Protein AF-A0A7S3X9Z4-F1 (afdb_monomer)

InterPro domains:
  IPR001722 Glycoside hydrolase, family 7 [PF00840] (2-187)
  IPR001722 Glycoside hydrolase, family 7 [PR00734] (16-33)
  IPR001722 Glycoside hydrolase, family 7 [PR00734] (49-68)
  IPR001722 Glycoside hydrolase, family 7 [PR00734] (108-128)
  IPR001722 Glycoside hydrolase, family 7 [PR00734] (128-146)
  IPR001722 Glycoside hydrolase, family 7 [PR00734] (151-167)
  IPR001722 Glycoside hydrolase, family 7 [PTHR33753] (2-191)
  IPR013320 Concanavalin A-like lectin/glucanase domain superfamily [SSF49899] (2-188)
  IPR037019 Glycoside hydrolase family 7, catalytic domain superfamily [G3DSA:2.70.100.10] (1-193)

Nearest PDB structures (foldseek):
  4zzq-assembly1_A  TM=9.108E-01  e=1.787E-16  Dictyostelium discoideum
  5mcc-assembly1_A  TM=9.582E-01  e=1.746E-15  Daphnia pulex
  4zzp-assembly2_B  TM=9.073E-01  e=8.702E-16  Dictyostelium purpureum
  5w0a-assembly2_B  TM=8.310E-01  e=3.266E-12  Trichoderma harzianum
  1eg1-assembly1_A  TM=8.534E-01  e=1.021E-11  Trichoderma reesei

Foldseek 3Di:
DFAWAWDWDADPVPGTDIATKGKAWAQLLFFKAFPVRHGQDDLLDGDCVQPVDFQSNLVRIDTDDDDPCCCCQQFVWADDVNHTDGDQAHPNGDGHTDMFMANDLQFGDDDPPVVHDDDDDDDCVVPDPPDDDDDDDDDFDGRQLPDCGLHPCTVNNNHRDDDPVRAQLDQDHNSTGQNACQDSVVSGGPDDD

Secondary structure (DSSP, 8-state):
-PPB--EEEEETTTEEEEE--EEEE-GGGS-EE-TTS-BSEETTEE-TTT-SSHHHHHHH-EEPP--HHIIIIIT-EEEETTEEEE-SS-TTS-----EEEEEETTEE-----TT---------TT--TT-----------TTTT--SSS--S-GGGT-----TT--S--SEETTEE--TT-BTTTTB-----

Sequence (193 aa):
VPPPMPIAQCSKASGCTMEKGEVTLDSQWRWAHDGNSANCFTDGVWSASLCSDPVTCAQQCQLEGLDADDYSKIYGVNAVPGGLKLVFAPPGGSVGSRLYLMSDDSNFKMFKLKNKEFTFDVDVSSLPCGLNGAVYFVEMDPKGDWNGASNAAGAMYGTGYCDAQCPQDLKFIGGEANVLHWNTTSAHGGYGA

Organism: NCBI:txid141414

Solvent-accessible surface area (backbone atoms only — not comparable to full-atom values): 11239 Å² total; per-residue (Å²): 75,66,50,60,37,51,47,71,54,69,44,96,88,74,46,68,45,82,39,83,26,28,36,27,56,32,42,81,78,41,57,34,19,31,97,81,72,49,63,36,52,55,97,63,41,71,26,68,88,55,42,78,44,32,60,55,19,30,73,49,37,46,73,58,84,56,45,61,61,45,36,37,46,31,40,13,47,36,72,45,97,78,32,74,46,78,37,55,68,24,90,57,68,35,72,47,82,57,73,45,55,27,65,49,81,58,28,40,56,82,80,82,55,82,98,59,86,87,87,83,88,84,88,60,90,87,60,58,91,95,64,85,91,85,85,85,87,63,93,49,52,49,35,13,56,47,69,77,63,58,19,69,64,15,24,55,44,25,36,37,82,62,58,97,79,66,73,43,58,54,55,57,32,87,31,19,24,27,55,47,74,53,36,63,87,79,46,28,28,64,70,37,113

Radius of gyration: 17.63 Å; Cα contacts (8 Å, |Δi|>4): 373; chains: 1; bounding box: 43×30×54 Å

pLDDT: mean 95.12, std 6.39, range [44.44, 98.75]

Structure (mmCIF, N/CA/C/O backbone):
data_AF-A0A7S3X9Z4-F1
#
_entry.id   AF-A0A7S3X9Z4-F1
#
loop_
_atom_site.group_PDB
_atom_site.id
_atom_site.type_symbol
_atom_site.label_atom_id
_atom_site.label_alt_id
_atom_site.label_comp_id
_atom_site.label_asym_id
_atom_site.label_entity_id
_atom_site.label_seq_id
_atom_site.pdbx_PDB_ins_code
_atom_site.Cartn_x
_atom_site.Cartn_y
_atom_site.Cartn_z
_atom_site.occupancy
_atom_site.B_iso_or_equiv
_atom_site.auth_seq_id
_atom_site.auth_comp_id
_atom_site.auth_asym_id
_atom_site.auth_atom_id
_atom_site.pdbx_PDB_model_num
ATOM 1 N N . VAL A 1 1 ? -3.113 12.697 0.139 1.00 83.88 1 VAL A N 1
ATOM 2 C CA . VAL A 1 1 ? -3.636 12.716 1.525 1.00 83.88 1 VAL A CA 1
ATOM 3 C C . VAL A 1 1 ? -4.176 11.331 1.832 1.00 83.88 1 VAL A C 1
ATOM 5 O O . VAL A 1 1 ? -5.117 10.926 1.157 1.00 83.88 1 VAL A O 1
ATOM 8 N N . PRO A 1 2 ? -3.558 10.592 2.763 1.00 90.88 2 PRO A N 1
ATOM 9 C CA . PRO A 1 2 ? -4.029 9.275 3.189 1.00 90.88 2 PRO A CA 1
ATOM 10 C C . PRO A 1 2 ? -5.499 9.294 3.663 1.00 90.88 2 PRO A C 1
ATOM 12 O O . PRO A 1 2 ? -5.901 10.234 4.356 1.00 90.88 2 PRO A O 1
ATOM 15 N N . PRO A 1 3 ? -6.331 8.296 3.307 1.00 95.94 3 PRO A N 1
ATOM 16 C CA . PRO A 1 3 ? -7.681 8.175 3.843 1.00 95.94 3 PRO A CA 1
ATOM 17 C C . PRO A 1 3 ? -7.664 7.924 5.360 1.00 95.94 3 PRO A C 1
ATOM 19 O O . PRO A 1 3 ? -6.896 7.078 5.829 1.00 95.94 3 PRO A O 1
ATOM 22 N N . PRO A 1 4 ? -8.524 8.600 6.144 1.00 95.31 4 PRO A N 1
ATOM 23 C CA . PRO A 1 4 ? -8.608 8.366 7.578 1.00 95.31 4 PRO A CA 1
ATOM 24 C C . PRO A 1 4 ? -9.198 6.982 7.872 1.00 95.31 4 PRO A C 1
ATOM 26 O O . PRO A 1 4 ? -10.189 6.571 7.271 1.00 95.31 4 PRO A O 1
ATOM 29 N N . MET A 1 5 ? -8.619 6.299 8.852 1.00 95.81 5 MET A N 1
ATOM 30 C CA . MET A 1 5 ? -9.052 5.003 9.368 1.00 95.81 5 MET A CA 1
ATOM 31 C C . MET A 1 5 ? -8.872 4.993 10.894 1.00 95.81 5 MET A C 1
ATOM 33 O O . MET A 1 5 ? -7.889 4.454 11.406 1.00 95.81 5 MET A O 1
ATOM 37 N N . PRO A 1 6 ? -9.766 5.660 11.647 1.00 94.50 6 PRO A N 1
ATOM 38 C CA . PRO A 1 6 ? -9.674 5.676 13.099 1.00 94.50 6 PRO A CA 1
ATOM 39 C C . PRO A 1 6 ? -9.917 4.272 13.660 1.00 94.50 6 PRO A C 1
ATOM 41 O O . PRO A 1 6 ? -10.809 3.559 13.205 1.00 94.50 6 PRO A O 1
ATOM 44 N N . ILE A 1 7 ? -9.160 3.900 14.687 1.00 95.56 7 ILE A N 1
ATOM 45 C CA . ILE A 1 7 ? -9.338 2.636 15.412 1.00 95.56 7 ILE A CA 1
ATOM 46 C C . ILE A 1 7 ? -9.626 2.917 16.885 1.00 95.56 7 ILE A C 1
ATOM 48 O O . ILE A 1 7 ? -9.460 4.038 17.362 1.00 95.56 7 ILE A O 1
ATOM 52 N N . ALA A 1 8 ? -10.048 1.902 17.629 1.00 96.00 8 ALA A N 1
ATOM 53 C CA . ALA A 1 8 ? -10.213 1.999 19.071 1.00 96.0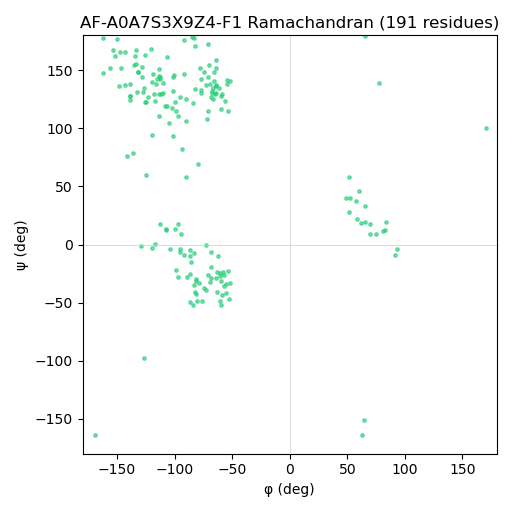0 8 ALA A CA 1
ATOM 54 C C . ALA A 1 8 ? -9.204 1.095 19.780 1.00 96.00 8 ALA A C 1
ATOM 56 O O . ALA A 1 8 ? -9.103 -0.095 19.484 1.00 96.00 8 ALA A O 1
ATOM 57 N N . GLN A 1 9 ? -8.483 1.646 20.756 1.00 96.06 9 GLN A N 1
ATOM 58 C CA . GLN A 1 9 ? -7.681 0.857 21.682 1.00 96.06 9 GLN A CA 1
ATOM 59 C C . GLN A 1 9 ? -8.449 0.685 22.990 1.00 96.06 9 GLN A C 1
ATOM 61 O O . GLN A 1 9 ? -8.810 1.664 23.640 1.00 96.06 9 GLN A O 1
ATOM 66 N N . CYS A 1 10 ? -8.688 -0.564 23.385 1.00 97.25 10 CYS A N 1
ATOM 67 C CA . CYS A 1 10 ? -9.506 -0.881 24.549 1.00 97.25 10 CYS A CA 1
ATOM 68 C C . CYS A 1 10 ? -8.693 -1.523 25.674 1.00 97.25 10 CYS A C 1
ATOM 70 O O . CYS A 1 10 ? -7.775 -2.315 25.444 1.00 97.25 10 CYS A O 1
ATOM 72 N N . SER A 1 11 ? -9.062 -1.212 26.916 1.00 96.62 11 SER A N 1
ATOM 73 C CA . SER A 1 11 ? -8.597 -1.919 28.106 1.00 96.62 11 SER A CA 1
ATOM 74 C C . SER A 1 11 ? -9.761 -2.186 29.058 1.00 96.62 11 SER A C 1
ATOM 76 O O . SER A 1 11 ? -10.736 -1.436 29.098 1.00 96.62 11 SER A O 1
ATOM 78 N N . LYS A 1 12 ? -9.642 -3.230 29.888 1.00 95.00 12 LYS A N 1
ATOM 79 C CA . LYS A 1 12 ? -10.656 -3.536 30.910 1.00 95.00 12 LYS A CA 1
ATOM 80 C C . LYS A 1 12 ? -10.851 -2.386 31.908 1.00 95.00 12 LYS A C 1
ATOM 82 O O . LYS A 1 12 ? -11.944 -2.223 32.432 1.00 95.00 12 LYS A O 1
ATOM 87 N N . ALA A 1 13 ? -9.797 -1.617 32.190 1.00 96.12 13 ALA A N 1
ATOM 88 C CA . ALA A 1 13 ? -9.820 -0.565 33.203 1.00 96.12 13 ALA A CA 1
ATOM 89 C C . ALA A 1 13 ? -10.402 0.761 32.688 1.00 96.12 13 ALA A C 1
ATOM 91 O O . ALA A 1 13 ? -11.040 1.477 33.451 1.00 96.12 13 ALA A O 1
ATOM 92 N N . SER A 1 14 ? -10.170 1.092 31.415 1.00 94.50 14 SER A N 1
ATOM 93 C CA . SER A 1 14 ? -10.470 2.415 30.846 1.00 94.50 14 SER A CA 1
ATOM 94 C C . SER A 1 14 ? -11.517 2.400 29.732 1.00 94.50 14 SER A C 1
ATOM 96 O O . SER A 1 14 ? -11.797 3.448 29.158 1.00 94.50 14 SER A O 1
ATOM 98 N N . GLY A 1 15 ? -12.067 1.234 29.382 1.00 96.75 15 GLY A N 1
ATOM 99 C CA . GLY A 1 15 ? -12.885 1.095 28.179 1.00 96.75 15 GLY A CA 1
ATOM 100 C C . GLY A 1 15 ? -12.061 1.354 26.915 1.00 96.75 15 GLY A C 1
ATOM 101 O O . GLY A 1 15 ? -10.855 1.092 26.892 1.00 96.75 15 GLY A O 1
ATOM 102 N N . CYS A 1 16 ? -12.715 1.849 25.866 1.00 97.25 16 CYS A N 1
ATOM 103 C CA . CYS A 1 16 ? -12.100 2.108 24.568 1.00 97.25 16 CYS A CA 1
ATOM 104 C C . CYS A 1 16 ? -11.794 3.593 24.366 1.00 97.25 16 CYS A C 1
ATOM 106 O O . CYS A 1 16 ? -12.655 4.448 24.563 1.00 97.25 16 CYS A O 1
ATOM 108 N N . THR A 1 17 ? -10.579 3.885 23.916 1.00 96.38 17 THR A N 1
ATOM 109 C CA . THR A 1 17 ? -10.147 5.217 23.493 1.00 96.38 17 THR A CA 1
ATOM 110 C C . THR A 1 17 ? -9.909 5.222 21.994 1.00 96.38 17 THR A C 1
ATOM 112 O O . THR A 1 17 ? -9.197 4.357 21.480 1.00 96.38 17 THR A O 1
ATOM 115 N N . MET A 1 18 ? -10.492 6.202 21.303 1.00 94.81 18 MET A N 1
ATOM 116 C CA . MET A 1 18 ? -10.265 6.382 19.874 1.00 94.81 18 MET A CA 1
ATOM 117 C C . MET A 1 18 ? -8.822 6.808 19.616 1.00 94.81 18 MET A C 1
ATOM 119 O O . MET A 1 18 ? -8.312 7.742 20.235 1.00 94.81 18 MET A O 1
ATOM 123 N N . GLU A 1 19 ? -8.200 6.140 18.663 1.00 93.12 19 GLU A N 1
ATOM 124 C CA . GLU A 1 19 ? -6.905 6.463 18.099 1.00 93.12 19 GLU A CA 1
ATOM 125 C C . GLU A 1 19 ? -7.129 6.961 16.669 1.00 93.12 19 GLU A C 1
ATOM 127 O O . GLU A 1 19 ? -7.850 6.344 15.878 1.00 93.12 19 GLU A O 1
ATOM 132 N N . LYS A 1 20 ? -6.531 8.107 16.336 1.00 89.38 20 LYS A N 1
ATOM 133 C CA . LYS A 1 20 ? -6.498 8.564 14.948 1.00 89.38 20 LYS A CA 1
ATOM 134 C C . LYS A 1 20 ? -5.589 7.617 14.174 1.00 89.38 20 LYS A C 1
ATOM 136 O O . LYS A 1 20 ? -4.454 7.412 14.580 1.00 89.38 20 LYS A O 1
ATOM 141 N N . GLY A 1 21 ? -6.097 7.078 13.080 1.00 89.06 21 GLY A N 1
ATOM 142 C CA . GLY A 1 21 ? -5.324 6.282 12.143 1.00 89.06 21 GLY A CA 1
ATOM 143 C C . GLY A 1 21 ? -5.631 6.730 10.727 1.00 89.06 21 GLY A C 1
ATOM 144 O O . GLY A 1 21 ? -6.639 7.398 10.471 1.00 89.06 21 GLY A O 1
ATOM 145 N N . GLU A 1 22 ? -4.755 6.353 9.817 1.00 95.94 22 GLU A N 1
ATOM 146 C CA . GLU A 1 22 ? -4.899 6.545 8.381 1.00 95.94 22 GLU A CA 1
ATOM 147 C C . GLU A 1 22 ? -4.334 5.329 7.655 1.00 95.94 22 GLU A C 1
ATOM 149 O O . GLU A 1 22 ? -3.654 4.498 8.263 1.00 95.94 22 GLU A O 1
ATOM 154 N N . VAL A 1 23 ? -4.644 5.198 6.368 1.00 97.94 23 VAL A N 1
ATOM 155 C CA . VAL A 1 23 ? -4.132 4.100 5.547 1.00 97.94 23 VAL A CA 1
ATOM 156 C C . VAL A 1 23 ? -3.298 4.587 4.380 1.00 97.94 23 VAL A C 1
ATOM 158 O O . VAL A 1 23 ? -3.601 5.603 3.760 1.00 97.94 23 VAL A O 1
ATOM 161 N N . THR A 1 24 ? -2.287 3.805 4.026 1.00 98.31 24 THR A N 1
ATOM 162 C CA . THR A 1 24 ? -1.494 4.007 2.812 1.00 98.31 24 THR A CA 1
ATOM 163 C C . THR A 1 24 ? -1.727 2.876 1.818 1.00 98.31 24 THR A C 1
ATOM 165 O O . THR A 1 24 ? -1.890 1.720 2.216 1.00 98.31 24 THR A O 1
ATOM 168 N N . LEU A 1 25 ? -1.757 3.208 0.524 1.00 98.56 25 LEU A N 1
ATOM 169 C CA . LEU A 1 25 ? -1.794 2.220 -0.553 1.00 98.56 25 LEU A CA 1
ATOM 170 C C . LEU A 1 25 ? -0.440 1.529 -0.695 1.00 98.56 25 LEU A C 1
ATOM 172 O O . LEU A 1 25 ? 0.601 2.193 -0.687 1.00 98.56 25 LEU A O 1
ATOM 176 N N . ASP A 1 26 ? -0.489 0.213 -0.874 1.00 98.75 26 ASP A N 1
ATOM 177 C CA . ASP A 1 26 ? 0.654 -0.619 -1.225 1.00 98.75 26 ASP A CA 1
ATOM 178 C C . ASP A 1 26 ? 1.371 -0.124 -2.493 1.00 98.75 26 ASP A C 1
ATOM 180 O O . ASP A 1 26 ? 0.740 0.318 -3.461 1.00 98.75 26 ASP A O 1
ATOM 184 N N . SER A 1 27 ? 2.702 -0.215 -2.493 1.00 98.31 27 SER A N 1
ATOM 185 C CA . SER A 1 27 ? 3.551 0.272 -3.581 1.00 98.31 27 SER A CA 1
ATOM 186 C C . SER A 1 27 ? 3.285 -0.393 -4.937 1.00 98.31 27 SER A C 1
ATOM 188 O O . SER A 1 27 ? 3.517 0.237 -5.968 1.00 98.31 27 SER A O 1
ATOM 190 N N . GLN A 1 28 ? 2.737 -1.612 -4.973 1.00 97.19 28 GLN A N 1
ATOM 191 C CA . GLN A 1 28 ? 2.365 -2.328 -6.196 1.00 97.19 28 GLN A CA 1
ATOM 192 C C . GLN A 1 28 ? 1.380 -1.549 -7.060 1.00 97.19 28 GLN A C 1
ATOM 194 O O . GLN A 1 28 ? 1.465 -1.616 -8.289 1.00 97.19 28 GLN A O 1
ATOM 199 N N . TRP A 1 29 ? 0.460 -0.809 -6.440 1.00 97.38 29 TRP A N 1
ATOM 200 C CA . TRP A 1 29 ? -0.557 -0.041 -7.158 1.00 97.38 29 TRP A CA 1
ATOM 201 C C . TRP A 1 29 ? -0.081 1.346 -7.574 1.00 97.38 29 TRP A C 1
ATOM 203 O O . TRP A 1 29 ? -0.720 1.976 -8.412 1.00 97.38 29 TRP A O 1
ATOM 213 N N . ARG A 1 30 ? 1.028 1.831 -7.015 1.00 97.75 30 ARG A N 1
ATOM 214 C CA . ARG A 1 30 ? 1.515 3.176 -7.305 1.00 97.75 30 ARG A CA 1
ATOM 215 C C . ARG A 1 30 ? 2.138 3.241 -8.689 1.00 97.75 30 ARG A C 1
ATOM 217 O O . ARG A 1 30 ? 2.744 2.283 -9.184 1.00 97.75 30 ARG A O 1
ATOM 224 N N . TRP A 1 31 ? 2.005 4.409 -9.301 1.00 97.75 31 TRP A N 1
ATOM 225 C CA . TRP A 1 31 ? 2.719 4.724 -10.523 1.00 97.75 31 TRP A CA 1
ATOM 226 C C . TRP A 1 31 ? 4.220 4.805 -10.227 1.00 97.75 31 TRP A C 1
ATOM 228 O O . TRP A 1 31 ? 4.639 5.526 -9.323 1.00 97.75 31 TRP A O 1
ATOM 238 N N . ALA A 1 32 ? 5.006 4.028 -10.974 1.00 97.94 32 ALA A N 1
ATOM 239 C CA . ALA A 1 32 ? 6.460 4.036 -10.917 1.00 97.94 32 ALA A CA 1
ATOM 240 C C . ALA A 1 32 ? 7.011 4.725 -12.169 1.00 97.94 32 ALA A C 1
ATOM 242 O O . ALA A 1 32 ? 6.784 4.249 -13.289 1.00 97.94 32 ALA A O 1
ATOM 243 N N . HIS A 1 33 ? 7.738 5.821 -11.986 1.00 98.25 33 HIS A N 1
ATOM 244 C CA . HIS A 1 33 ? 8.244 6.656 -13.076 1.00 98.25 33 HIS A CA 1
ATOM 245 C C . HIS A 1 33 ? 9.590 7.290 -12.732 1.00 98.25 33 HIS A C 1
ATOM 247 O O . HIS A 1 33 ? 9.992 7.280 -11.575 1.00 98.25 33 HIS A O 1
ATOM 253 N N . ASP A 1 34 ? 10.289 7.830 -13.727 1.00 97.50 34 ASP A N 1
ATOM 254 C CA . ASP A 1 34 ? 11.488 8.641 -13.514 1.00 97.50 34 ASP A CA 1
ATOM 255 C C . ASP A 1 34 ? 11.139 10.108 -13.186 1.00 97.50 34 ASP A C 1
ATOM 257 O O . ASP A 1 34 ? 9.979 10.533 -13.221 1.00 97.50 34 ASP A O 1
ATOM 261 N N . GLY A 1 35 ? 12.156 10.935 -12.933 1.00 95.62 35 GLY A N 1
ATOM 262 C CA . GLY A 1 35 ? 11.972 12.370 -12.677 1.00 95.62 35 GLY A CA 1
ATOM 263 C C . GLY A 1 35 ? 11.364 13.178 -13.839 1.00 95.62 35 GLY A C 1
ATOM 264 O O . GLY A 1 35 ? 10.992 14.332 -13.638 1.00 95.62 35 GLY A O 1
ATOM 265 N N . ASN A 1 36 ? 11.237 12.597 -15.037 1.00 96.44 36 ASN A N 1
ATOM 266 C CA . ASN A 1 36 ? 10.640 13.216 -16.224 1.00 96.44 36 ASN A CA 1
ATOM 267 C C . ASN A 1 36 ? 9.258 12.634 -16.563 1.00 96.44 36 ASN A C 1
ATOM 269 O O . ASN A 1 36 ? 8.746 12.895 -17.652 1.00 96.44 36 ASN A O 1
ATOM 273 N N . SER A 1 37 ? 8.650 11.864 -15.650 1.00 96.19 37 SER A N 1
ATOM 274 C CA . SER A 1 37 ? 7.364 11.179 -15.863 1.00 96.19 37 SER A CA 1
ATOM 275 C C . SER A 1 37 ? 7.393 10.087 -16.942 1.00 96.19 37 SER A C 1
ATOM 277 O O . SER A 1 37 ? 6.345 9.688 -17.450 1.00 96.19 37 SER A O 1
ATOM 279 N N . ALA A 1 38 ? 8.572 9.575 -17.306 1.00 98.06 38 ALA A N 1
ATOM 280 C CA . ALA A 1 38 ? 8.687 8.374 -18.118 1.00 98.06 38 ALA A CA 1
ATOM 281 C C . ALA A 1 38 ? 8.433 7.141 -17.243 1.00 98.06 38 ALA A C 1
ATOM 283 O O . ALA A 1 38 ? 9.017 6.987 -16.171 1.00 98.06 38 ALA A O 1
ATOM 284 N N . ASN A 1 39 ? 7.561 6.244 -17.699 1.00 98.25 39 ASN A N 1
ATOM 285 C CA . ASN A 1 39 ? 7.171 5.089 -16.901 1.00 98.25 39 ASN A CA 1
ATOM 286 C C . ASN A 1 39 ? 8.333 4.107 -16.721 1.00 98.25 39 ASN A C 1
ATOM 288 O O . ASN A 1 39 ? 8.935 3.645 -17.693 1.00 98.25 39 ASN A O 1
ATOM 292 N N . CYS A 1 40 ? 8.571 3.707 -15.476 1.00 98.25 40 CYS A N 1
ATOM 293 C CA . CYS A 1 40 ? 9.459 2.598 -15.156 1.00 98.25 40 CYS A CA 1
ATOM 294 C C . CYS A 1 40 ? 8.772 1.245 -15.320 1.00 98.25 40 CYS A C 1
ATOM 296 O O . CYS A 1 40 ? 9.422 0.267 -15.678 1.00 98.25 40 CYS A O 1
ATOM 298 N N . PHE A 1 41 ? 7.461 1.195 -15.077 1.00 97.31 41 PHE A N 1
ATOM 299 C CA . PH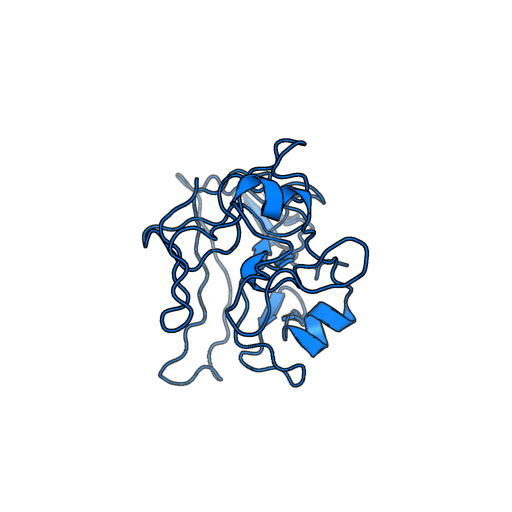E A 1 41 ? 6.648 -0.005 -15.217 1.00 97.31 41 PHE A CA 1
ATOM 300 C C . PHE A 1 41 ? 5.303 0.337 -15.858 1.00 97.31 41 PHE A C 1
ATOM 302 O O . PHE A 1 41 ? 4.599 1.237 -15.399 1.00 97.31 41 PHE A O 1
ATOM 309 N N . THR A 1 42 ? 4.920 -0.363 -16.922 1.00 95.50 42 THR A N 1
ATOM 310 C CA . THR A 1 42 ? 3.625 -0.179 -17.603 1.00 95.50 42 THR A CA 1
ATOM 311 C C . THR A 1 42 ? 3.159 -1.498 -18.182 1.00 95.50 42 THR A C 1
ATOM 313 O O . THR A 1 42 ? 3.965 -2.233 -18.742 1.00 95.50 42 THR A O 1
ATOM 316 N N . ASP A 1 43 ? 1.872 -1.807 -18.015 1.00 91.25 43 ASP A N 1
ATOM 317 C CA . ASP A 1 43 ? 1.225 -3.002 -18.572 1.00 91.25 43 ASP A CA 1
ATOM 318 C C . ASP A 1 43 ? 1.990 -4.310 -18.309 1.00 91.25 43 ASP A C 1
ATOM 320 O O . ASP A 1 43 ? 2.108 -5.178 -19.171 1.00 91.25 43 ASP A O 1
ATOM 324 N N . GLY A 1 44 ? 2.539 -4.453 -17.098 1.00 92.62 44 GLY A N 1
ATOM 325 C CA . GLY A 1 44 ? 3.276 -5.655 -16.709 1.00 92.62 44 GLY A CA 1
ATOM 326 C C . GLY A 1 44 ? 4.723 -5.703 -17.205 1.00 92.62 44 GLY A C 1
ATOM 327 O O . GLY A 1 44 ? 5.334 -6.767 -17.141 1.00 92.62 44 GLY A O 1
ATOM 328 N N . VAL A 1 45 ? 5.279 -4.601 -17.719 1.00 95.12 45 VAL A N 1
ATOM 329 C CA . VAL A 1 45 ? 6.615 -4.556 -18.329 1.00 95.12 45 VAL A CA 1
ATOM 330 C C . VAL A 1 45 ? 7.468 -3.453 -17.706 1.00 95.12 45 VAL A C 1
ATOM 332 O O . VAL A 1 45 ? 7.038 -2.304 -17.605 1.00 95.12 45 VAL A O 1
ATOM 335 N N . TRP A 1 46 ? 8.701 -3.799 -17.327 1.00 97.44 46 TRP A N 1
ATOM 336 C CA . TRP A 1 46 ? 9.728 -2.843 -16.911 1.00 97.44 46 TRP A CA 1
ATOM 337 C C . TRP A 1 46 ? 10.362 -2.134 -18.113 1.00 97.44 46 TRP A C 1
ATOM 339 O O . TRP A 1 46 ? 10.616 -2.742 -19.154 1.00 97.44 46 TRP A O 1
ATOM 349 N N . SER A 1 47 ? 10.673 -0.850 -17.962 1.00 97.56 47 SER A N 1
ATOM 350 C CA . SER A 1 47 ? 11.380 -0.069 -18.977 1.00 97.56 47 SER A CA 1
ATOM 351 C C . SER A 1 47 ? 12.841 -0.504 -19.086 1.00 97.56 47 SER A C 1
ATOM 353 O O . SER A 1 47 ? 13.627 -0.282 -18.172 1.00 97.56 47 SER A O 1
ATOM 355 N N . ALA A 1 48 ? 13.243 -1.066 -20.227 1.00 95.00 48 ALA A N 1
ATOM 356 C CA . ALA A 1 48 ? 14.615 -1.544 -20.425 1.00 95.00 48 ALA A CA 1
ATOM 357 C C . ALA A 1 48 ? 15.679 -0.430 -20.369 1.00 95.00 48 ALA A C 1
ATOM 359 O O . ALA A 1 48 ? 16.842 -0.713 -20.092 1.00 95.00 48 ALA A O 1
ATOM 360 N N . SER A 1 49 ? 15.306 0.828 -20.640 1.00 95.69 49 SER A N 1
ATOM 361 C CA . SER A 1 49 ? 16.236 1.964 -20.573 1.00 95.69 49 SER A CA 1
ATOM 362 C C . SER A 1 49 ? 16.435 2.497 -19.157 1.00 95.69 49 SER A C 1
ATOM 364 O O . SER A 1 49 ? 17.500 3.035 -18.876 1.00 95.69 49 SER A O 1
ATOM 366 N N . LEU A 1 50 ? 15.418 2.375 -18.297 1.00 97.19 50 LEU A N 1
ATOM 367 C CA . LEU A 1 50 ? 15.460 2.861 -16.912 1.00 97.19 50 LEU A CA 1
ATOM 368 C C . LEU A 1 50 ? 15.827 1.751 -15.914 1.00 97.19 50 LEU A C 1
ATOM 370 O O . LEU A 1 50 ? 16.396 1.998 -14.856 1.00 97.19 50 LEU A O 1
ATOM 374 N N . CYS A 1 51 ? 15.508 0.506 -16.261 1.00 96.62 51 CYS A N 1
ATOM 375 C CA . CYS A 1 51 ? 15.571 -0.646 -15.375 1.00 96.62 51 CYS A CA 1
ATOM 376 C C . CYS A 1 51 ? 16.444 -1.758 -15.961 1.00 96.62 51 CYS A C 1
ATOM 378 O O . CYS A 1 51 ? 15.983 -2.871 -16.207 1.00 96.62 51 CYS A O 1
ATOM 380 N N . SER A 1 52 ? 17.721 -1.439 -16.195 1.00 94.38 52 SER A N 1
ATOM 381 C CA . SER A 1 52 ? 18.732 -2.391 -16.678 1.00 94.38 52 SER A CA 1
ATOM 382 C C . SER A 1 52 ? 19.105 -3.452 -15.643 1.00 94.38 52 SER A C 1
ATOM 384 O O . SER A 1 52 ? 19.435 -4.581 -16.000 1.00 94.38 52 SER A O 1
ATOM 386 N N . ASP A 1 53 ? 19.069 -3.076 -14.368 1.00 94.94 53 ASP A N 1
ATOM 387 C CA . ASP A 1 53 ? 19.381 -3.919 -13.222 1.00 94.94 53 ASP A CA 1
ATOM 388 C C . ASP A 1 53 ? 18.595 -3.438 -11.984 1.00 94.94 53 ASP A C 1
ATOM 390 O O . ASP A 1 53 ? 18.094 -2.305 -11.982 1.00 94.94 53 ASP A O 1
ATOM 394 N N . PRO A 1 54 ? 18.460 -4.284 -10.944 1.00 95.56 54 PRO A N 1
ATOM 395 C CA . PRO A 1 54 ? 17.619 -3.999 -9.781 1.00 95.56 54 PRO A CA 1
ATOM 396 C C . PRO A 1 54 ? 17.944 -2.687 -9.065 1.00 95.56 54 PRO A C 1
ATOM 398 O O . PRO A 1 54 ? 17.034 -1.937 -8.698 1.00 95.56 54 PRO A O 1
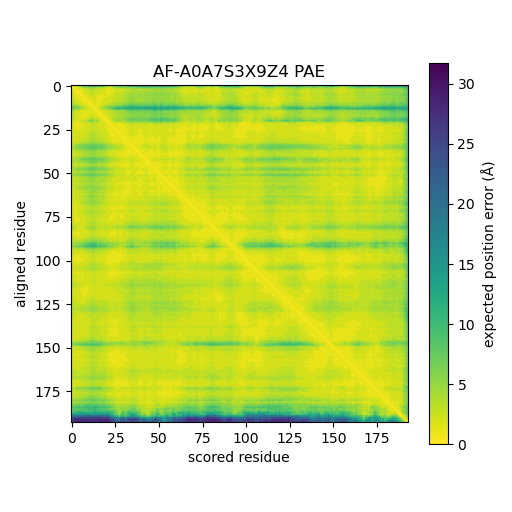ATOM 401 N N . VAL A 1 55 ? 19.236 -2.392 -8.896 1.00 94.88 55 VAL A N 1
ATOM 402 C CA . VAL A 1 55 ? 19.718 -1.230 -8.142 1.00 94.88 55 VAL A CA 1
ATOM 403 C C . VAL A 1 55 ? 19.541 0.044 -8.958 1.00 94.88 55 VAL A C 1
ATOM 405 O O . VAL A 1 55 ? 18.978 1.016 -8.455 1.00 94.88 55 VAL A O 1
ATOM 408 N N . THR A 1 56 ? 19.969 0.041 -10.224 1.00 95.44 56 THR A N 1
ATOM 409 C CA . THR A 1 56 ? 19.797 1.192 -11.121 1.00 95.44 56 THR A CA 1
ATOM 410 C C . THR A 1 56 ? 18.321 1.550 -11.275 1.00 95.44 56 THR A C 1
ATOM 412 O O . THR A 1 56 ? 17.970 2.723 -11.173 1.00 95.44 56 THR A O 1
ATOM 415 N N . CYS A 1 57 ? 17.444 0.554 -11.439 1.00 96.62 57 CYS A N 1
ATOM 416 C CA . CYS A 1 57 ? 16.006 0.785 -11.547 1.00 96.62 57 CYS A CA 1
ATOM 417 C C . CYS A 1 57 ? 15.449 1.467 -10.288 1.00 96.62 57 CYS A C 1
ATOM 419 O O . CYS A 1 57 ? 14.777 2.487 -10.389 1.00 96.62 57 CYS A O 1
ATOM 421 N N . ALA A 1 58 ? 15.778 0.968 -9.091 1.00 95.88 58 ALA A N 1
ATOM 422 C CA . ALA A 1 58 ? 15.312 1.574 -7.841 1.00 95.88 58 ALA A CA 1
ATOM 423 C C . ALA A 1 58 ? 15.846 3.003 -7.618 1.00 95.88 58 ALA A C 1
ATOM 425 O O . ALA A 1 58 ? 15.174 3.815 -6.993 1.00 95.88 58 ALA A O 1
ATOM 426 N N . GLN A 1 59 ? 17.030 3.330 -8.145 1.00 94.56 59 GLN A N 1
ATOM 427 C CA . GLN A 1 59 ? 17.598 4.680 -8.072 1.00 94.56 59 GLN A CA 1
ATOM 428 C C . GLN A 1 59 ? 16.993 5.656 -9.087 1.00 94.56 59 GLN A C 1
ATOM 430 O O . GLN A 1 59 ? 16.924 6.853 -8.817 1.00 94.56 59 GLN A O 1
ATOM 435 N N . GLN A 1 60 ? 16.609 5.171 -10.269 1.00 95.81 60 GLN A N 1
ATOM 436 C CA . GLN A 1 60 ? 16.046 6.008 -11.332 1.00 95.81 60 GLN A CA 1
ATOM 437 C C . GLN A 1 60 ? 14.535 6.199 -11.199 1.00 95.81 60 GLN A C 1
ATOM 439 O O . GLN A 1 60 ? 14.004 7.195 -11.691 1.00 95.81 60 GLN A O 1
ATOM 444 N N . CYS A 1 61 ? 13.856 5.257 -10.548 1.00 97.50 61 CYS A N 1
ATOM 445 C CA . CYS A 1 61 ? 12.411 5.235 -10.414 1.00 97.50 61 CYS A CA 1
ATOM 446 C C . CYS A 1 61 ? 11.951 5.745 -9.050 1.00 97.50 61 CYS A C 1
ATOM 448 O O . CYS A 1 61 ? 12.562 5.490 -8.017 1.00 97.50 61 CYS A O 1
ATOM 450 N N . GLN A 1 62 ? 10.804 6.407 -9.049 1.00 96.62 62 GLN A N 1
ATOM 451 C CA . GLN A 1 62 ? 10.111 6.902 -7.869 1.00 96.62 62 GLN A CA 1
ATOM 452 C C . GLN A 1 62 ? 8.654 6.439 -7.877 1.00 96.62 62 GLN A C 1
ATOM 454 O O . GLN A 1 62 ? 8.079 6.170 -8.933 1.00 96.62 62 GLN A O 1
ATOM 459 N N . LEU A 1 63 ? 8.076 6.322 -6.680 1.00 97.69 63 LEU A N 1
ATOM 460 C CA . LEU A 1 63 ? 6.666 6.000 -6.477 1.00 97.69 63 LEU A CA 1
ATOM 461 C C . LEU A 1 63 ? 5.876 7.294 -6.298 1.00 97.69 63 LEU A C 1
ATOM 463 O O . LEU A 1 63 ? 6.206 8.091 -5.422 1.00 97.69 63 LEU A O 1
ATOM 467 N N . GLU A 1 64 ? 4.823 7.475 -7.089 1.00 96.38 64 GLU A N 1
ATOM 468 C CA . GLU A 1 64 ? 4.027 8.700 -7.037 1.00 96.38 64 GLU A CA 1
ATOM 469 C C . GLU A 1 64 ? 3.190 8.797 -5.745 1.00 96.38 64 GLU A C 1
ATOM 471 O O . GLU A 1 64 ? 2.683 7.805 -5.187 1.00 96.38 64 GLU A O 1
ATOM 476 N N . GLY A 1 65 ? 3.063 10.031 -5.257 1.00 95.81 65 GLY A N 1
ATOM 477 C CA . GLY A 1 65 ? 2.166 10.380 -4.166 1.00 95.81 65 GLY A CA 1
ATOM 478 C C . GLY A 1 65 ? 0.706 10.302 -4.610 1.00 95.81 65 GLY A C 1
ATOM 479 O O . GLY A 1 65 ? 0.392 10.447 -5.780 1.00 95.81 65 GLY A O 1
ATOM 480 N N . LEU A 1 66 ? -0.206 10.074 -3.665 1.00 96.38 66 LEU A N 1
ATOM 481 C CA . LEU A 1 66 ? -1.637 9.999 -3.968 1.00 96.38 66 LEU A CA 1
ATOM 482 C C . LEU A 1 66 ? -2.383 11.103 -3.235 1.00 96.38 66 LEU A C 1
ATOM 484 O O . LEU A 1 66 ? -2.248 11.255 -2.009 1.00 96.38 66 LEU A O 1
ATOM 488 N N . ASP A 1 67 ? -3.199 11.853 -3.963 1.00 95.62 67 ASP A N 1
ATOM 489 C CA . ASP A 1 67 ? -4.187 12.738 -3.370 1.00 95.62 67 ASP A CA 1
ATOM 490 C C . ASP A 1 67 ? -5.498 11.990 -3.040 1.00 95.62 67 ASP A C 1
ATOM 492 O O . ASP A 1 67 ? -5.617 10.776 -3.213 1.00 95.62 67 ASP A O 1
ATOM 496 N N . ALA A 1 68 ? -6.472 12.692 -2.456 1.00 93.69 68 ALA A N 1
ATOM 497 C CA . ALA A 1 68 ? -7.741 12.074 -2.058 1.00 93.69 68 ALA A CA 1
ATOM 498 C C . ALA A 1 68 ? -8.608 11.644 -3.262 1.00 93.69 68 ALA A C 1
ATOM 500 O O . ALA A 1 68 ? -9.389 10.687 -3.167 1.00 93.69 68 ALA A O 1
ATOM 501 N N . ASP A 1 69 ? -8.475 12.341 -4.389 1.00 95.31 69 ASP A N 1
ATOM 502 C CA . ASP A 1 69 ? -9.168 12.009 -5.624 1.00 95.31 69 ASP A CA 1
ATOM 503 C C . ASP A 1 69 ? -8.559 10.754 -6.251 1.00 95.31 69 ASP A C 1
ATOM 505 O O . ASP A 1 69 ? -9.314 9.889 -6.689 1.00 95.31 69 ASP A O 1
ATOM 509 N N . ASP A 1 70 ? -7.237 10.587 -6.208 1.00 96.62 70 ASP A N 1
ATOM 510 C CA . ASP A 1 70 ? -6.569 9.371 -6.675 1.00 96.62 70 ASP A CA 1
ATOM 511 C C . ASP A 1 70 ? -7.060 8.141 -5.906 1.00 96.62 70 ASP A C 1
ATOM 513 O O . ASP A 1 70 ? -7.519 7.164 -6.508 1.00 96.62 70 ASP A O 1
ATOM 517 N N . TYR A 1 71 ? -7.037 8.197 -4.567 1.00 97.19 71 TYR A N 1
ATOM 518 C CA . TYR A 1 71 ? -7.517 7.101 -3.716 1.00 97.19 71 TYR A CA 1
ATOM 519 C C . TYR A 1 71 ? -8.939 6.669 -4.088 1.00 97.19 71 TYR A C 1
ATOM 521 O O . TYR A 1 71 ? -9.199 5.476 -4.245 1.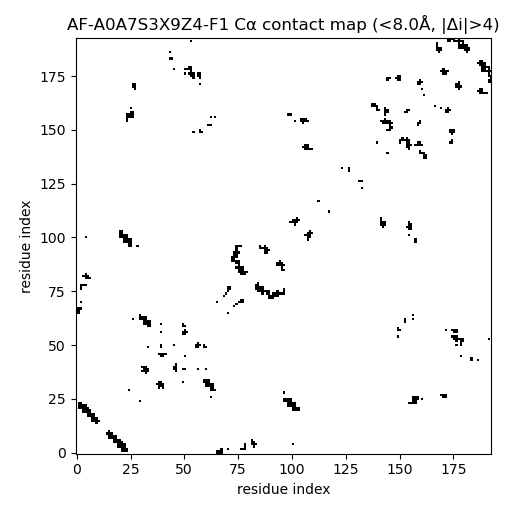00 97.19 71 TYR A O 1
ATOM 529 N N . SER A 1 72 ? -9.854 7.623 -4.264 1.00 95.75 72 SER A N 1
ATOM 530 C CA . SER A 1 72 ? -11.266 7.323 -4.515 1.00 95.75 72 SER A CA 1
ATOM 531 C C . SER A 1 72 ? -11.562 6.960 -5.974 1.00 95.75 72 SER A C 1
ATOM 533 O O . SER A 1 72 ? -12.213 5.944 -6.233 1.00 95.75 72 SER A O 1
ATOM 535 N N . LYS A 1 73 ? -11.089 7.757 -6.938 1.00 95.88 73 LYS A N 1
ATOM 536 C CA . LYS A 1 73 ? -11.434 7.639 -8.365 1.00 95.88 73 LYS A CA 1
ATOM 537 C C . LYS A 1 73 ? -10.609 6.574 -9.078 1.00 95.88 73 LYS A C 1
ATOM 539 O O . LYS A 1 73 ? -11.168 5.841 -9.896 1.00 95.88 73 LYS A O 1
ATOM 544 N N . ILE A 1 74 ? -9.312 6.489 -8.776 1.00 96.56 74 ILE A N 1
ATOM 545 C CA . ILE A 1 74 ? -8.393 5.546 -9.425 1.00 96.56 74 ILE A CA 1
ATOM 546 C C . ILE A 1 74 ? -8.413 4.206 -8.702 1.00 96.56 74 ILE A C 1
ATOM 548 O O . ILE A 1 74 ? -8.601 3.184 -9.354 1.00 96.56 74 ILE A O 1
ATOM 552 N N . TYR A 1 75 ? -8.282 4.206 -7.371 1.00 97.44 75 TYR A N 1
ATOM 553 C CA . TYR A 1 75 ? -8.086 2.978 -6.586 1.00 97.44 75 TYR A CA 1
ATOM 554 C C . TYR A 1 75 ? -9.325 2.493 -5.829 1.00 97.44 75 TYR A C 1
ATOM 556 O O . TYR A 1 75 ? -9.291 1.429 -5.216 1.00 97.44 75 TYR A O 1
ATOM 564 N N . GLY A 1 76 ? -10.439 3.230 -5.872 1.00 97.50 76 GLY A N 1
ATOM 565 C CA . GLY A 1 76 ? -11.697 2.774 -5.278 1.00 97.50 76 GLY A CA 1
ATOM 566 C C . GLY A 1 76 ? -11.692 2.727 -3.748 1.00 97.50 76 GLY A C 1
ATOM 567 O O . GLY A 1 76 ? -12.560 2.080 -3.159 1.00 97.50 76 GLY A O 1
ATOM 568 N N . VAL A 1 77 ? -10.748 3.408 -3.100 1.00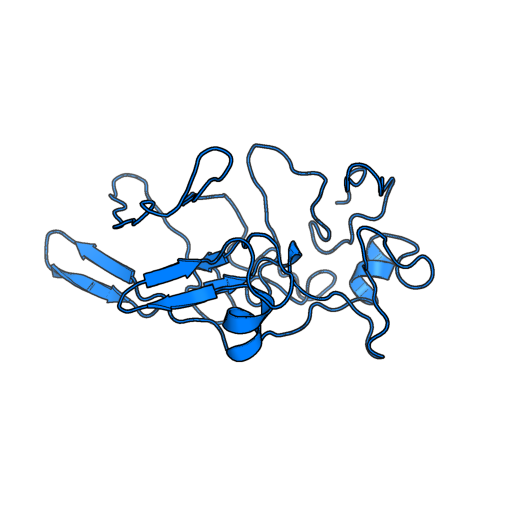 98.00 77 VAL A N 1
ATOM 569 C CA . VAL A 1 77 ? -10.604 3.487 -1.645 1.00 98.00 77 VAL A CA 1
ATOM 570 C C . VAL A 1 77 ? -11.404 4.679 -1.135 1.00 98.00 77 VAL A C 1
ATOM 572 O O . VAL A 1 77 ? -11.017 5.832 -1.310 1.00 98.00 77 VAL A O 1
ATOM 575 N N . ASN A 1 78 ? -12.542 4.403 -0.504 1.00 96.75 78 ASN A N 1
ATOM 576 C CA . ASN A 1 78 ? -13.470 5.431 -0.045 1.00 96.75 78 ASN A CA 1
ATOM 577 C C . ASN A 1 78 ? -13.587 5.400 1.478 1.00 96.75 78 ASN A C 1
ATOM 579 O O . ASN A 1 78 ? -13.960 4.376 2.051 1.00 96.75 78 ASN A O 1
ATOM 583 N N . ALA A 1 79 ? -13.320 6.528 2.136 1.00 95.81 79 ALA A N 1
ATOM 584 C CA . ALA A 1 79 ? -13.582 6.664 3.562 1.00 95.81 79 ALA A CA 1
ATOM 585 C C . ALA A 1 79 ? -15.091 6.623 3.840 1.00 95.81 79 ALA A C 1
ATOM 587 O O . ALA A 1 79 ? -15.884 7.283 3.166 1.00 95.81 79 ALA A O 1
ATOM 588 N N . VAL A 1 80 ? -15.482 5.855 4.853 1.00 95.50 80 VAL A N 1
ATOM 589 C CA . VAL A 1 80 ? -16.846 5.807 5.391 1.00 95.50 80 VAL A CA 1
ATOM 590 C C . VAL A 1 80 ? -16.791 6.074 6.899 1.00 95.50 80 VAL A C 1
ATOM 592 O O . VAL A 1 80 ? -15.713 5.996 7.492 1.00 95.50 80 VAL A O 1
ATOM 595 N N . PRO A 1 81 ? -17.909 6.417 7.564 1.00 93.62 81 PRO A N 1
ATOM 596 C CA . PRO A 1 81 ? -17.898 6.608 9.011 1.00 93.62 81 PRO A CA 1
ATOM 597 C C . PRO A 1 81 ? -17.318 5.384 9.738 1.00 93.62 81 PRO A C 1
ATOM 599 O O . PRO A 1 81 ? -17.891 4.302 9.685 1.00 93.62 81 PRO A O 1
ATOM 602 N N . GLY A 1 82 ? -16.169 5.562 10.398 1.00 89.69 82 GLY A N 1
ATOM 603 C CA . GLY A 1 82 ? -15.496 4.511 11.170 1.00 89.69 82 GLY A CA 1
ATOM 604 C C . GLY A 1 82 ? -14.767 3.435 10.355 1.00 89.69 82 GLY A C 1
ATOM 605 O O . GLY A 1 82 ? -14.332 2.455 10.950 1.00 89.69 82 GLY A O 1
ATOM 606 N N . GLY A 1 83 ? -14.621 3.582 9.033 1.00 94.94 83 GLY A N 1
ATOM 607 C CA . GLY A 1 83 ? -14.026 2.529 8.210 1.00 94.94 83 GLY A CA 1
ATOM 608 C C . GLY A 1 83 ? -13.689 2.933 6.776 1.00 94.94 83 GLY A C 1
ATOM 609 O O . GLY A 1 83 ? -13.671 4.110 6.413 1.00 94.94 83 GLY A O 1
ATOM 610 N N . LEU A 1 84 ? -13.473 1.922 5.935 1.00 97.50 84 LEU A N 1
ATOM 611 C CA . LEU A 1 84 ? -13.200 2.068 4.506 1.00 97.50 84 LEU A CA 1
ATOM 612 C C . LEU A 1 84 ? -14.136 1.177 3.687 1.00 97.50 84 LEU A C 1
ATOM 614 O O . LEU A 1 84 ? -14.428 0.046 4.068 1.00 97.50 84 LEU A O 1
ATOM 618 N N . LYS A 1 85 ? -14.552 1.672 2.521 1.00 97.88 85 LYS A N 1
ATOM 619 C CA . LYS A 1 85 ? -15.174 0.888 1.454 1.00 97.88 85 LYS A CA 1
ATOM 620 C C . LYS A 1 85 ? -14.185 0.758 0.302 1.00 97.88 85 LYS A C 1
ATOM 622 O O . LYS A 1 85 ? -13.803 1.766 -0.293 1.00 97.88 85 LYS A O 1
ATOM 627 N N . LEU A 1 86 ? -13.819 -0.479 -0.028 1.00 98.31 86 LEU A N 1
ATOM 628 C CA . LEU A 1 86 ? -12.909 -0.800 -1.128 1.00 98.31 86 LEU A CA 1
ATOM 629 C C . LEU A 1 86 ? -13.716 -1.299 -2.328 1.00 98.31 86 LEU A C 1
ATOM 631 O O . LEU A 1 86 ? -14.426 -2.300 -2.241 1.00 98.31 86 LEU A O 1
ATOM 635 N N . VAL A 1 87 ? -13.647 -0.573 -3.440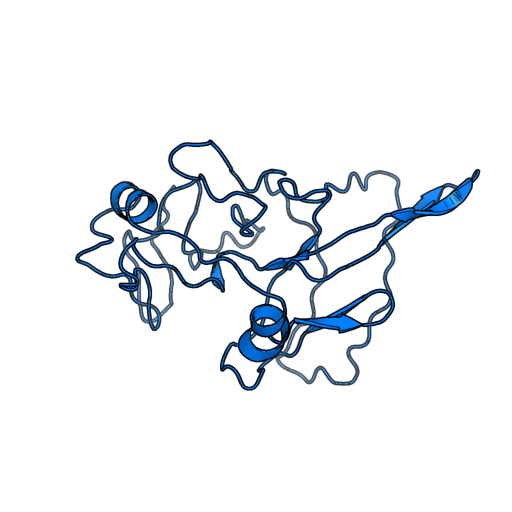 1.00 97.94 87 VAL A N 1
ATOM 636 C CA . VAL A 1 87 ? -14.310 -0.942 -4.694 1.00 97.94 87 VAL A CA 1
ATOM 637 C C . VAL A 1 87 ? -13.352 -1.793 -5.519 1.00 97.94 87 VAL A C 1
ATOM 639 O O . VAL A 1 87 ? -12.246 -1.359 -5.811 1.00 97.94 87 VAL A O 1
ATOM 642 N N . PHE A 1 88 ? -13.779 -2.993 -5.920 1.00 98.06 88 PHE A N 1
ATOM 643 C CA . PHE A 1 88 ? -12.914 -3.931 -6.645 1.00 98.06 88 PHE A CA 1
ATOM 644 C C . PHE A 1 88 ? -12.447 -3.410 -8.014 1.00 98.06 88 PHE A C 1
ATOM 646 O O . PHE A 1 88 ? -11.294 -3.609 -8.365 1.00 98.06 88 PHE A O 1
ATOM 653 N N . ALA A 1 89 ? -13.323 -2.757 -8.778 1.00 96.62 89 ALA A N 1
ATOM 654 C CA . ALA A 1 89 ? -13.010 -2.217 -10.103 1.00 96.62 89 ALA A CA 1
ATOM 655 C C . ALA A 1 89 ? -13.593 -0.796 -10.244 1.00 96.62 89 ALA A C 1
ATOM 657 O O . ALA A 1 89 ? -14.697 -0.632 -10.774 1.00 96.62 89 ALA A O 1
ATOM 658 N N . PRO A 1 90 ? -12.936 0.233 -9.679 1.00 95.75 90 PRO A N 1
ATOM 659 C CA . PRO A 1 90 ? -13.349 1.627 -9.828 1.00 95.75 90 PRO A CA 1
ATOM 660 C C . PRO A 1 90 ? -13.260 2.115 -11.289 1.00 95.75 90 PRO A C 1
ATOM 662 O O . PRO A 1 90 ? -12.494 1.568 -12.083 1.00 95.75 90 PRO A O 1
ATOM 665 N N . PRO A 1 91 ? -13.983 3.192 -11.657 1.00 89.56 91 PRO A N 1
ATOM 666 C CA . PRO A 1 91 ? -13.970 3.738 -13.019 1.00 89.56 91 PRO A CA 1
ATOM 667 C C . PRO A 1 91 ? -12.591 4.165 -13.539 1.00 89.56 91 PRO A C 1
ATOM 669 O O . PRO A 1 91 ? -12.397 4.203 -14.750 1.00 89.56 91 PRO A O 1
ATOM 672 N N . GLY A 1 92 ? -11.641 4.482 -12.653 1.00 89.00 92 GLY A N 1
ATOM 673 C CA . GLY A 1 92 ? -10.268 4.826 -13.028 1.00 89.00 92 GLY A CA 1
ATOM 674 C C . GLY A 1 92 ? -9.406 3.647 -13.494 1.00 89.00 92 GLY A C 1
ATOM 675 O O . GLY A 1 92 ? -8.258 3.862 -13.863 1.00 89.00 92 GLY A O 1
ATOM 676 N N . GLY A 1 93 ? -9.941 2.420 -13.512 1.00 88.62 93 GLY A N 1
ATOM 677 C CA . GLY A 1 93 ? -9.320 1.270 -14.178 1.00 88.62 93 GLY A CA 1
ATOM 678 C C . GLY A 1 93 ? -8.426 0.388 -13.303 1.00 88.62 93 GLY A C 1
ATOM 679 O O . GLY A 1 93 ? -7.982 -0.654 -13.781 1.00 88.62 93 GLY A O 1
ATOM 680 N N . SER A 1 94 ? -8.190 0.739 -12.032 1.00 93.75 94 SER A N 1
ATOM 681 C CA . SER A 1 94 ? -7.527 -0.171 -11.086 1.00 93.75 94 SER A CA 1
ATOM 682 C C . SER A 1 94 ? -8.376 -1.421 -10.840 1.00 93.75 94 SER A C 1
ATOM 684 O O . SER A 1 94 ? -9.605 -1.372 -10.893 1.00 93.75 94 SER A O 1
ATOM 686 N N . VAL A 1 95 ? -7.723 -2.538 -10.517 1.00 96.25 95 VAL A N 1
ATOM 687 C CA . VAL A 1 95 ? -8.380 -3.773 -10.075 1.00 96.25 95 VAL A CA 1
ATOM 68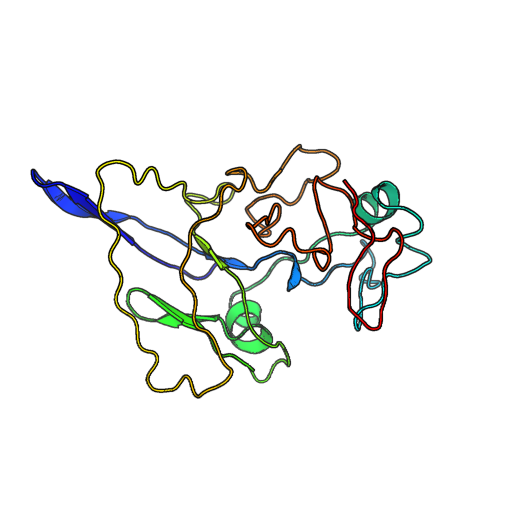8 C C . VAL A 1 95 ? -7.801 -4.184 -8.726 1.00 96.25 95 VAL A C 1
ATOM 690 O O . VAL A 1 95 ? -6.594 -4.371 -8.584 1.00 96.25 95 VAL A O 1
ATOM 693 N N . GLY A 1 96 ? -8.672 -4.317 -7.730 1.00 97.56 96 GLY A N 1
ATOM 694 C CA . GLY A 1 96 ? -8.295 -4.560 -6.343 1.00 97.56 96 GLY A CA 1
ATOM 695 C C . GLY A 1 96 ? -7.520 -3.400 -5.710 1.00 97.56 96 GLY A C 1
ATOM 696 O O . GLY A 1 96 ? -7.250 -2.372 -6.332 1.00 97.56 96 GLY A O 1
ATOM 697 N N . SER A 1 97 ? -7.178 -3.585 -4.438 1.00 97.88 97 SER A N 1
ATOM 698 C CA . SER A 1 97 ? -6.347 -2.670 -3.654 1.00 97.88 97 SER A CA 1
ATOM 699 C C . SER A 1 97 ? -5.807 -3.397 -2.423 1.00 97.88 97 SER A C 1
ATOM 701 O O . SER A 1 97 ? -6.528 -4.213 -1.842 1.00 97.88 97 SER A O 1
ATOM 703 N N . ARG A 1 98 ? -4.603 -3.040 -1.969 1.00 98.75 98 ARG A N 1
ATOM 704 C CA . ARG A 1 98 ? -4.059 -3.433 -0.662 1.00 98.75 98 ARG A CA 1
ATOM 705 C C . ARG A 1 98 ? -3.614 -2.190 0.100 1.00 98.75 98 ARG A C 1
ATOM 707 O O . ARG A 1 98 ? -2.999 -1.297 -0.476 1.00 98.75 98 ARG A O 1
ATOM 714 N N . LEU A 1 99 ? -3.973 -2.126 1.377 1.00 98.62 99 LEU A N 1
ATOM 715 C CA . LEU A 1 99 ? -3.771 -0.960 2.230 1.00 98.62 99 LEU A CA 1
ATOM 716 C C . LEU A 1 99 ? -3.141 -1.383 3.553 1.00 98.62 99 LEU A C 1
ATOM 718 O O . LEU A 1 99 ? -3.446 -2.460 4.066 1.00 98.62 99 LEU A O 1
ATOM 722 N N . TYR A 1 100 ? -2.338 -0.496 4.130 1.00 98.69 100 TYR A N 1
ATOM 723 C CA . TYR A 1 100 ? -1.741 -0.678 5.451 1.00 98.69 100 TYR A CA 1
ATOM 724 C C . TYR A 1 100 ? -2.178 0.429 6.388 1.00 98.69 100 TYR A C 1
ATOM 726 O O . TYR A 1 100 ? -2.245 1.588 5.986 1.00 98.69 100 TYR A O 1
ATOM 734 N N . LEU A 1 101 ? -2.451 0.074 7.641 1.00 98.25 101 LEU A N 1
ATOM 735 C CA . LEU A 1 101 ? -2.744 1.048 8.683 1.00 98.25 101 LEU A CA 1
ATOM 736 C C . LEU A 1 101 ? -1.446 1.706 9.159 1.00 98.25 101 LEU A C 1
ATOM 738 O O . LEU A 1 101 ? -0.480 1.009 9.464 1.00 98.25 101 LEU A O 1
ATOM 742 N N . MET A 1 102 ? -1.448 3.030 9.266 1.00 97.88 102 MET A N 1
ATOM 743 C CA . MET A 1 102 ? -0.320 3.853 9.704 1.00 97.88 102 MET A CA 1
ATOM 744 C C . MET A 1 102 ? -0.499 4.287 11.164 1.00 97.88 102 MET A C 1
ATOM 746 O O . MET A 1 102 ? -1.623 4.544 11.603 1.00 97.88 102 MET A O 1
ATOM 750 N N . SER A 1 103 ? 0.594 4.367 11.928 1.00 95.06 103 SER A N 1
ATOM 751 C CA . SER A 1 103 ? 0.607 5.027 13.245 1.00 95.06 103 SER A CA 1
ATOM 752 C C . SER A 1 103 ? 0.932 6.516 13.155 1.00 95.06 103 SER A C 1
ATOM 754 O O . SER A 1 103 ? 0.533 7.286 14.025 1.00 95.06 103 SER A O 1
ATOM 756 N N . ASP A 1 104 ? 1.680 6.895 12.124 1.00 94.81 104 ASP A N 1
ATOM 757 C CA . ASP A 1 104 ? 2.102 8.249 11.778 1.00 94.81 104 ASP A CA 1
ATOM 758 C C . ASP A 1 104 ? 2.553 8.265 10.309 1.00 94.81 104 ASP A C 1
ATOM 760 O O . ASP A 1 104 ? 2.614 7.215 9.672 1.00 94.81 104 ASP A O 1
ATOM 764 N N . ASP A 1 105 ? 2.924 9.436 9.793 1.00 93.81 105 ASP A N 1
ATOM 765 C CA . ASP A 1 105 ? 3.318 9.652 8.398 1.00 93.81 105 ASP A CA 1
ATOM 766 C C . ASP A 1 105 ? 4.437 8.716 7.895 1.00 93.81 105 ASP A C 1
ATOM 768 O O . ASP A 1 105 ? 4.598 8.542 6.690 1.00 93.81 105 ASP A O 1
ATOM 772 N N . SER A 1 106 ? 5.256 8.142 8.785 1.00 96.31 106 SER A N 1
ATOM 773 C CA . SER A 1 106 ? 6.454 7.365 8.430 1.00 96.31 106 SER A CA 1
ATOM 774 C C . SER A 1 106 ? 6.440 5.911 8.902 1.00 96.31 106 SER A C 1
ATOM 776 O O . SER A 1 106 ? 7.398 5.192 8.616 1.00 96.31 106 SER A O 1
ATOM 778 N N . ASN A 1 107 ? 5.411 5.466 9.630 1.00 98.00 107 ASN A N 1
ATOM 779 C CA . ASN A 1 107 ? 5.392 4.128 10.222 1.00 98.00 107 ASN A CA 1
ATOM 780 C C . ASN A 1 107 ? 4.023 3.445 10.115 1.00 98.00 107 ASN A C 1
ATOM 782 O O . ASN A 1 107 ? 2.980 4.033 10.408 1.00 98.00 107 ASN A O 1
ATOM 786 N N . PHE A 1 108 ? 4.039 2.152 9.793 1.00 98.56 108 PHE A N 1
ATOM 787 C CA . PHE A 1 108 ? 2.891 1.270 9.944 1.00 98.56 108 PHE A CA 1
ATOM 788 C C . PHE A 1 108 ? 2.519 1.087 11.417 1.00 98.56 108 PHE A C 1
ATOM 790 O O . PHE A 1 108 ? 3.359 1.037 12.322 1.00 98.56 108 PHE A O 1
ATOM 797 N N . LYS A 1 109 ? 1.225 0.889 11.663 1.00 97.88 109 LYS A N 1
ATOM 798 C CA . LYS A 1 109 ? 0.705 0.532 12.976 1.00 97.88 109 LYS A CA 1
ATOM 799 C C . LYS A 1 109 ? 1.067 -0.913 13.310 1.00 97.88 109 LYS A C 1
ATOM 801 O O . LYS A 1 109 ? 0.462 -1.861 12.816 1.00 97.88 109 LYS A O 1
ATOM 806 N N . MET A 1 110 ? 1.998 -1.082 14.244 1.00 97.88 110 MET A N 1
ATOM 807 C CA . MET A 1 110 ? 2.396 -2.411 14.712 1.00 97.88 110 MET A CA 1
ATOM 808 C C . MET A 1 110 ? 1.463 -2.951 15.800 1.00 97.88 110 MET A C 1
ATOM 810 O O . MET A 1 110 ? 1.337 -2.379 16.889 1.00 97.88 110 MET A O 1
ATOM 814 N N . PHE A 1 111 ? 0.866 -4.115 15.545 1.00 97.69 111 PHE A N 1
ATOM 815 C CA . PHE A 1 111 ? -0.028 -4.793 16.482 1.00 97.69 111 PHE A CA 1
ATOM 816 C C . PHE A 1 111 ? 0.690 -5.909 17.251 1.00 97.69 111 PHE A C 1
ATOM 818 O O . PHE A 1 111 ? 1.074 -6.938 16.704 1.00 97.69 111 PHE A O 1
ATOM 825 N N . LYS A 1 112 ? 0.822 -5.747 18.573 1.00 97.56 112 LYS A N 1
ATOM 826 C CA . LYS A 1 112 ? 1.353 -6.786 19.476 1.00 97.56 112 LYS A CA 1
ATOM 827 C C . LYS A 1 112 ? 0.210 -7.608 20.071 1.00 97.56 112 LYS A C 1
ATOM 829 O O . LYS A 1 112 ? -0.225 -7.334 21.186 1.00 97.56 112 LYS A O 1
ATOM 834 N N . LEU A 1 113 ? -0.280 -8.594 19.320 1.00 97.50 113 LEU A N 1
ATOM 835 C CA . LEU A 1 113 ? -1.557 -9.275 19.597 1.00 97.50 113 LEU A CA 1
ATOM 836 C C . LEU A 1 113 ? -1.503 -10.416 20.625 1.00 97.50 113 LEU A C 1
ATOM 838 O O . LEU A 1 113 ? -2.549 -10.918 21.027 1.00 97.50 113 LEU A O 1
ATOM 842 N N . LYS A 1 114 ? -0.319 -10.835 21.089 1.00 98.06 114 LYS A N 1
ATOM 843 C CA . LYS A 1 114 ? -0.219 -11.865 22.139 1.00 98.06 114 LYS A CA 1
ATOM 844 C C . LYS A 1 114 ? -1.018 -11.431 23.374 1.00 98.06 114 LYS A C 1
ATOM 846 O O . LYS A 1 114 ? -0.749 -10.371 23.938 1.00 98.06 114 LYS A O 1
ATOM 851 N N . ASN A 1 115 ? -1.965 -12.273 23.796 1.00 97.31 115 ASN A N 1
ATOM 852 C CA . ASN A 1 115 ? -2.880 -12.005 24.911 1.00 97.31 115 ASN A CA 1
ATOM 853 C C . ASN A 1 115 ? -3.715 -10.715 24.728 1.00 97.31 115 ASN A C 1
ATOM 855 O O . ASN A 1 115 ? -3.929 -9.958 25.677 1.00 97.31 115 ASN A O 1
ATOM 859 N N . LYS A 1 116 ? -4.139 -10.437 23.489 1.00 98.12 116 LYS A N 1
ATOM 860 C CA . LYS A 1 116 ? -5.063 -9.357 23.126 1.00 98.12 116 LYS A CA 1
ATOM 861 C C . LYS A 1 116 ? -6.141 -9.880 22.182 1.00 98.12 116 LYS A C 1
ATOM 863 O O . LYS A 1 116 ? -6.020 -10.969 21.632 1.00 98.12 116 LYS A O 1
ATOM 868 N N . GLU A 1 117 ? -7.165 -9.065 21.991 1.00 97.94 117 GLU A N 1
ATOM 869 C CA . GLU A 1 117 ? -8.240 -9.291 21.035 1.00 97.94 117 GLU A CA 1
ATOM 870 C C . GLU A 1 117 ? -8.153 -8.242 19.917 1.00 97.94 117 GLU A C 1
ATOM 872 O O . GLU A 1 117 ? -7.770 -7.095 20.167 1.00 97.94 117 GLU A O 1
ATOM 877 N N . PHE A 1 118 ? -8.486 -8.649 18.693 1.00 98.12 118 PHE A N 1
ATOM 878 C CA . PHE A 1 118 ? -8.710 -7.765 17.555 1.00 98.12 118 PHE A CA 1
ATOM 879 C C . PHE A 1 118 ? -10.116 -8.038 17.022 1.00 98.12 118 PHE A C 1
ATOM 881 O O . PHE A 1 118 ? -10.453 -9.190 16.748 1.00 98.12 118 PHE A O 1
ATOM 888 N N . THR A 1 119 ? -10.924 -6.991 16.890 1.00 98.00 119 THR A N 1
ATOM 889 C CA . THR A 1 119 ? -12.305 -7.060 16.404 1.00 98.00 119 THR A CA 1
ATOM 890 C C . THR A 1 119 ? -12.531 -6.007 15.333 1.00 98.00 119 THR A C 1
ATOM 892 O O . THR A 1 119 ? -11.912 -4.943 15.348 1.00 98.00 119 THR A O 1
ATOM 895 N N . PHE A 1 120 ? -13.409 -6.323 14.386 1.00 97.75 120 PHE A N 1
ATOM 896 C CA . PHE A 1 120 ? -13.842 -5.408 13.341 1.00 97.75 120 PHE A CA 1
ATOM 897 C C . PHE A 1 120 ? -15.212 -5.839 12.815 1.00 97.75 120 PHE A C 1
ATOM 899 O O . PHE A 1 120 ? -15.537 -7.028 12.827 1.00 97.75 120 PHE A O 1
ATOM 906 N N . ASP A 1 121 ? -15.978 -4.866 12.331 1.00 98.06 121 ASP A N 1
ATOM 907 C CA . ASP A 1 121 ? -17.208 -5.108 11.584 1.00 98.06 121 ASP A CA 1
ATOM 908 C C . ASP A 1 121 ? -16.892 -5.170 10.088 1.00 98.06 121 ASP A C 1
ATOM 910 O O . ASP A 1 121 ? -15.999 -4.476 9.594 1.00 98.06 121 ASP A O 1
ATOM 914 N N . VAL A 1 122 ? -17.630 -5.998 9.350 1.00 98.06 122 VAL A N 1
ATOM 915 C CA . VAL A 1 122 ? -17.428 -6.170 7.911 1.00 98.06 122 VAL A CA 1
ATOM 916 C C . VAL A 1 122 ? -18.758 -6.353 7.190 1.00 98.06 122 VAL A C 1
ATOM 918 O O . VAL A 1 122 ? -19.626 -7.101 7.636 1.00 98.06 122 VAL A O 1
ATOM 921 N N . ASP A 1 123 ? -18.896 -5.688 6.045 1.00 98.19 123 ASP A N 1
ATOM 922 C CA . ASP A 1 123 ? -19.981 -5.909 5.095 1.00 98.19 123 ASP A CA 1
ATOM 923 C C . ASP A 1 123 ? -19.405 -6.495 3.801 1.00 98.19 123 ASP A C 1
ATOM 925 O O . ASP A 1 123 ? -18.687 -5.827 3.057 1.00 98.19 123 ASP A O 1
ATOM 929 N N . VAL A 1 124 ? -19.721 -7.765 3.547 1.00 98.06 124 VAL A N 1
ATOM 930 C CA . VAL A 1 124 ? -19.369 -8.490 2.315 1.00 98.06 124 VAL A CA 1
ATOM 931 C C . VAL A 1 124 ? -20.605 -8.835 1.479 1.00 98.06 124 VAL A C 1
ATOM 933 O O . VAL A 1 124 ? -20.544 -9.695 0.605 1.00 98.06 124 VAL A O 1
ATOM 936 N N . SER A 1 125 ? -21.745 -8.180 1.724 1.00 98.19 125 SER A N 1
ATOM 937 C CA . SER A 1 125 ? -23.016 -8.473 1.044 1.00 98.19 125 SER A CA 1
ATOM 938 C C . SER A 1 125 ? -22.954 -8.288 -0.477 1.00 98.19 125 SER A C 1
ATOM 940 O O . SER A 1 125 ? -23.671 -8.965 -1.212 1.00 98.19 125 SER A O 1
ATOM 942 N N . SER A 1 126 ? -22.068 -7.411 -0.959 1.00 97.38 126 SER A N 1
ATOM 943 C CA . SER A 1 126 ? -21.813 -7.176 -2.382 1.00 97.38 126 SER A CA 1
ATOM 944 C C . SER A 1 126 ? -20.568 -7.893 -2.917 1.00 97.38 126 SER A C 1
ATOM 946 O O . SER A 1 126 ? -20.097 -7.536 -3.996 1.00 97.38 126 SER A O 1
ATOM 948 N N . LEU A 1 127 ? -19.994 -8.846 -2.173 1.00 97.81 127 LEU A N 1
ATOM 949 C CA . LEU A 1 127 ? -18.796 -9.587 -2.569 1.00 97.81 127 LEU A CA 1
ATOM 950 C C . LEU A 1 127 ? -19.184 -10.984 -3.102 1.00 97.81 127 LEU A C 1
ATOM 952 O O . LEU A 1 127 ? -19.361 -11.915 -2.315 1.00 97.81 127 LEU A O 1
ATOM 956 N N . PRO A 1 128 ? -19.368 -11.155 -4.426 1.00 97.44 128 PRO A N 1
ATOM 957 C CA . PRO A 1 128 ? -19.758 -12.435 -5.012 1.00 97.44 128 PRO A CA 1
ATOM 958 C C . PRO A 1 128 ? -18.633 -13.481 -4.976 1.00 97.44 128 PRO A C 1
ATOM 960 O O . PRO A 1 128 ? -17.473 -13.190 -4.678 1.00 97.44 128 PRO A O 1
ATOM 963 N N . CYS A 1 129 ? -18.979 -14.714 -5.356 1.00 98.12 129 CYS A N 1
ATOM 964 C CA . CYS A 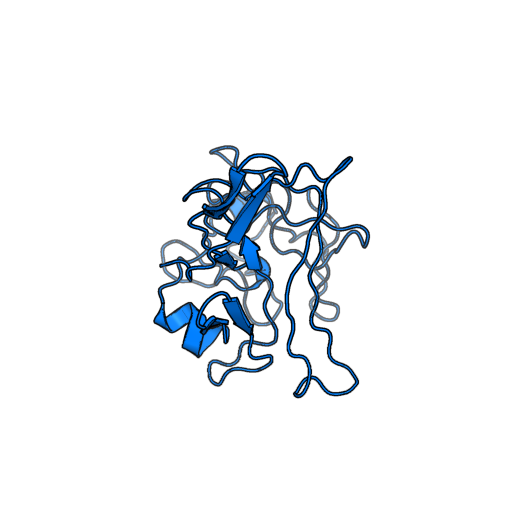1 129 ? -18.018 -15.796 -5.558 1.00 98.12 129 CYS A CA 1
ATOM 965 C C . CYS A 1 129 ? -16.868 -15.379 -6.493 1.00 98.12 129 CYS A C 1
ATOM 967 O O . CYS A 1 129 ? -17.092 -14.728 -7.512 1.00 98.12 129 CYS A O 1
ATOM 969 N N . GLY A 1 130 ? -15.650 -15.816 -6.165 1.00 96.62 130 GLY A N 1
ATOM 970 C CA . GLY A 1 130 ? -14.435 -15.508 -6.928 1.00 96.62 130 GLY A CA 1
ATOM 971 C C . GLY A 1 130 ? -13.693 -14.252 -6.462 1.00 96.62 130 GLY A C 1
ATOM 972 O O . GLY A 1 130 ? -12.567 -14.039 -6.897 1.00 96.62 130 GLY A O 1
ATOM 973 N N . LEU A 1 131 ? -14.274 -13.458 -5.556 1.00 98.12 131 LEU A N 1
ATOM 974 C CA . LEU A 1 131 ? -13.601 -12.333 -4.905 1.00 98.12 131 LEU A CA 1
ATOM 975 C C . LEU A 1 131 ? -13.254 -12.647 -3.446 1.00 98.12 131 LEU A C 1
ATOM 977 O O . LEU A 1 131 ? -13.820 -13.551 -2.832 1.00 98.12 131 LEU A O 1
ATOM 981 N N . ASN A 1 132 ? -12.320 -11.876 -2.890 1.00 98.06 132 ASN A N 1
ATOM 982 C CA . ASN A 1 132 ? -11.881 -11.998 -1.505 1.00 98.06 132 ASN A CA 1
ATOM 983 C C . ASN A 1 132 ? -11.684 -10.607 -0.884 1.00 98.06 132 ASN A C 1
ATOM 985 O O . ASN A 1 132 ? -10.937 -9.790 -1.418 1.00 98.06 132 ASN A O 1
ATOM 989 N N . GLY A 1 133 ? -12.355 -10.351 0.238 1.00 97.94 133 GLY A N 1
ATOM 990 C CA . GLY A 1 133 ? -12.144 -9.185 1.089 1.00 97.94 133 GLY A CA 1
ATOM 991 C C . GLY A 1 133 ? -11.387 -9.634 2.329 1.00 97.94 133 GLY A C 1
ATOM 992 O O . GLY A 1 133 ? -11.967 -10.281 3.199 1.00 97.94 133 GLY A O 1
ATOM 993 N N . ALA A 1 134 ? -10.094 -9.323 2.391 1.00 98.31 134 ALA A N 1
ATOM 994 C CA . ALA A 1 134 ? -9.200 -9.853 3.411 1.00 98.31 134 ALA A CA 1
ATOM 995 C C . ALA A 1 134 ? -8.754 -8.775 4.407 1.00 98.31 134 ALA A C 1
ATOM 997 O O . ALA A 1 134 ? -8.401 -7.662 4.023 1.00 98.31 134 ALA A O 1
ATOM 998 N N . VAL A 1 135 ? -8.705 -9.155 5.685 1.00 98.25 135 VAL A N 1
ATOM 999 C CA . VAL A 1 135 ? -8.027 -8.421 6.761 1.00 98.25 135 VAL A CA 1
ATOM 1000 C C . VAL A 1 135 ? -7.072 -9.402 7.425 1.00 98.25 135 VAL A C 1
ATOM 1002 O O . VAL A 1 135 ? -7.487 -10.478 7.854 1.00 98.25 135 VAL A O 1
ATOM 1005 N N . TYR A 1 136 ? -5.787 -9.067 7.463 1.00 98.56 136 TYR A N 1
ATOM 1006 C CA . TYR A 1 136 ? -4.738 -9.965 7.935 1.00 98.56 136 TYR A CA 1
ATOM 1007 C C . TYR A 1 136 ? -3.538 -9.176 8.470 1.00 98.56 136 TYR A C 1
ATOM 1009 O O . TYR A 1 136 ? -3.439 -7.966 8.280 1.00 98.56 136 TYR A O 1
ATOM 1017 N N . PHE A 1 137 ? -2.636 -9.875 9.161 1.00 98.75 137 PHE A N 1
ATOM 1018 C CA . PHE A 1 137 ? -1.387 -9.324 9.683 1.00 98.75 137 PHE A CA 1
ATOM 1019 C C . PHE A 1 137 ? -0.205 -10.000 8.991 1.00 98.75 137 PHE A C 1
ATOM 1021 O O . PHE A 1 137 ? -0.235 -11.208 8.756 1.00 98.75 137 PHE A O 1
ATOM 1028 N N . VAL A 1 138 ? 0.837 -9.222 8.715 1.00 98.38 138 VAL A N 1
ATOM 1029 C CA . VAL A 1 138 ? 2.112 -9.668 8.141 1.00 98.38 138 VAL A CA 1
ATOM 1030 C C . VAL A 1 138 ? 3.270 -9.057 8.925 1.00 98.38 138 VAL A C 1
ATOM 1032 O O . VAL A 1 138 ? 3.110 -8.022 9.575 1.00 98.38 138 VAL A O 1
ATOM 1035 N N . GLU A 1 139 ? 4.430 -9.710 8.899 1.00 97.94 139 GLU A N 1
ATOM 1036 C CA . GLU A 1 139 ? 5.628 -9.294 9.639 1.00 97.94 139 GLU A CA 1
ATOM 1037 C C . GLU A 1 139 ? 6.498 -8.345 8.797 1.00 97.94 139 GLU A C 1
ATOM 1039 O O . GLU A 1 139 ? 7.657 -8.625 8.509 1.00 97.94 139 GLU A O 1
ATOM 1044 N N . MET A 1 140 ? 5.910 -7.226 8.371 1.00 98.62 140 MET A N 1
ATOM 1045 C CA . MET A 1 140 ? 6.634 -6.157 7.673 1.00 98.62 140 MET A CA 1
ATOM 1046 C C . MET A 1 140 ? 7.445 -5.306 8.662 1.00 98.62 140 MET A C 1
ATOM 1048 O O . MET A 1 140 ? 7.042 -5.129 9.819 1.00 98.62 140 MET A O 1
ATOM 1052 N N . ASP A 1 141 ? 8.552 -4.719 8.198 1.00 98.31 141 ASP A N 1
ATOM 1053 C CA . ASP A 1 141 ? 9.249 -3.668 8.942 1.00 98.31 141 ASP A CA 1
ATOM 1054 C C . ASP A 1 141 ? 8.314 -2.453 9.125 1.00 98.31 141 ASP A C 1
ATOM 1056 O O . ASP A 1 141 ? 7.658 -2.038 8.164 1.00 98.31 141 ASP A O 1
ATOM 1060 N N . PRO A 1 142 ? 8.229 -1.847 10.327 1.00 98.31 142 PRO A N 1
ATOM 1061 C CA . PRO A 1 142 ? 7.332 -0.720 10.582 1.00 98.31 142 PRO A CA 1
ATOM 1062 C C . PRO A 1 142 ? 7.564 0.475 9.656 1.00 98.31 142 PRO A C 1
ATOM 1064 O O . PRO A 1 142 ? 6.634 1.237 9.427 1.00 98.31 142 PRO A O 1
ATOM 1067 N N . LYS A 1 143 ? 8.770 0.656 9.114 1.00 98.31 143 LYS A N 1
ATOM 1068 C CA . LYS A 1 143 ? 9.103 1.735 8.182 1.00 98.31 143 LYS A CA 1
ATOM 1069 C C . LYS A 1 143 ? 8.976 1.317 6.719 1.00 98.31 143 LYS A C 1
ATOM 1071 O O . LYS A 1 143 ? 9.400 2.080 5.853 1.00 98.31 143 LYS A O 1
ATOM 1076 N N . GLY A 1 144 ? 8.426 0.139 6.423 1.00 98.31 144 GLY A N 1
ATOM 1077 C CA . GLY A 1 144 ? 8.327 -0.384 5.059 1.00 98.31 144 GLY A CA 1
ATOM 1078 C C . GLY A 1 144 ? 9.698 -0.542 4.412 1.00 98.31 144 GLY A C 1
ATOM 1079 O O . GLY A 1 144 ? 9.919 -0.062 3.307 1.00 98.31 144 GLY A O 1
ATOM 1080 N N . ASP A 1 145 ? 10.653 -1.122 5.139 1.00 97.00 145 ASP A N 1
ATOM 1081 C CA . ASP A 1 145 ? 12.051 -1.310 4.722 1.00 97.00 145 ASP A CA 1
ATOM 1082 C C . ASP A 1 145 ? 12.803 -0.013 4.375 1.00 97.00 145 ASP A C 1
ATOM 1084 O O . ASP A 1 145 ? 13.788 -0.036 3.630 1.00 97.00 145 ASP A O 1
ATOM 1088 N N . TRP A 1 146 ? 12.347 1.144 4.868 1.00 97.56 146 TRP A N 1
ATOM 1089 C CA . TRP A 1 146 ? 13.043 2.407 4.635 1.00 97.56 146 TRP A CA 1
ATOM 1090 C C . TRP A 1 146 ? 14.468 2.351 5.189 1.00 97.56 146 TRP A C 1
ATOM 1092 O O . TRP A 1 146 ? 14.684 2.065 6.370 1.00 97.56 146 TRP A O 1
ATOM 1102 N N . ASN A 1 147 ? 15.441 2.699 4.350 1.00 94.44 147 ASN A N 1
ATOM 1103 C CA . ASN A 1 147 ? 16.858 2.720 4.716 1.00 94.44 147 ASN A CA 1
ATOM 1104 C C . ASN A 1 147 ? 17.559 4.044 4.366 1.00 94.44 147 ASN A C 1
ATOM 1106 O O . ASN A 1 147 ? 18.747 4.200 4.648 1.00 94.44 147 ASN A O 1
ATOM 1110 N N . GLY A 1 148 ? 16.838 5.000 3.768 1.00 91.06 148 GLY A N 1
ATOM 1111 C CA . GLY A 1 148 ? 17.375 6.306 3.376 1.00 91.06 148 GLY A CA 1
ATOM 1112 C C . GLY A 1 148 ? 18.364 6.262 2.206 1.00 91.06 148 GLY A C 1
ATOM 1113 O O . GLY A 1 148 ? 19.002 7.272 1.916 1.00 91.06 148 GLY A O 1
ATOM 1114 N N . ALA A 1 149 ? 18.501 5.109 1.552 1.00 90.12 149 ALA A N 1
ATOM 1115 C CA . ALA A 1 149 ? 19.355 4.889 0.396 1.00 90.12 149 ALA A CA 1
ATOM 1116 C C . ALA A 1 149 ? 18.529 4.287 -0.749 1.00 90.12 149 ALA A C 1
ATOM 1118 O O . ALA A 1 149 ? 17.843 5.017 -1.456 1.00 90.12 149 ALA A O 1
ATOM 1119 N N . SER A 1 150 ? 18.568 2.965 -0.918 1.00 90.56 150 SER A N 1
ATOM 1120 C CA . SER A 1 150 ? 17.869 2.254 -1.994 1.00 90.56 150 SER A CA 1
ATOM 1121 C C . SER A 1 150 ? 16.344 2.232 -1.814 1.00 90.56 150 SER A C 1
ATOM 1123 O O . SER A 1 150 ? 15.604 2.198 -2.789 1.00 90.56 150 SER A O 1
ATOM 1125 N N . ASN A 1 151 ? 15.860 2.336 -0.573 1.00 96.81 151 ASN A N 1
ATOM 1126 C CA . ASN A 1 151 ? 14.455 2.575 -0.259 1.00 96.81 151 ASN A CA 1
ATOM 1127 C C . ASN A 1 151 ? 14.320 3.883 0.526 1.00 96.81 151 ASN A C 1
ATOM 1129 O O . ASN A 1 151 ? 14.450 3.917 1.755 1.00 96.81 151 ASN A O 1
ATOM 1133 N N . ALA A 1 152 ? 14.054 4.962 -0.209 1.00 96.31 152 ALA A N 1
ATOM 1134 C CA . ALA A 1 152 ? 13.745 6.275 0.348 1.00 96.31 152 ALA A CA 1
ATOM 1135 C C . ALA A 1 152 ? 12.231 6.539 0.477 1.00 96.31 152 ALA A C 1
ATOM 1137 O O . ALA A 1 152 ? 11.849 7.549 1.063 1.00 96.31 152 ALA A O 1
ATOM 1138 N N . ALA A 1 153 ? 11.382 5.639 -0.035 1.00 97.38 153 ALA A N 1
ATOM 1139 C CA . ALA A 1 153 ? 9.928 5.792 -0.042 1.00 97.38 153 ALA A CA 1
ATOM 1140 C C . ALA A 1 153 ? 9.300 5.334 1.289 1.00 97.38 153 ALA A C 1
ATOM 1142 O O . ALA A 1 153 ? 8.594 6.097 1.947 1.00 97.38 153 ALA A O 1
ATOM 1143 N N . GLY A 1 154 ? 9.621 4.117 1.738 1.00 98.19 154 GLY A N 1
ATOM 1144 C CA . GLY A 1 154 ? 9.185 3.590 3.034 1.00 98.19 154 GLY A CA 1
ATOM 1145 C C . GLY A 1 154 ? 7.669 3.427 3.211 1.00 98.19 154 GLY A C 1
ATOM 1146 O O . GLY A 1 154 ? 6.882 3.469 2.261 1.00 98.19 154 GLY A O 1
ATOM 1147 N N . ALA A 1 155 ? 7.256 3.282 4.473 1.00 98.31 155 ALA A N 1
ATOM 1148 C CA . ALA A 1 155 ? 5.870 3.024 4.862 1.00 98.31 155 ALA A CA 1
ATOM 1149 C C . ALA A 1 155 ? 4.894 4.078 4.325 1.00 98.31 155 ALA A C 1
ATOM 1151 O O . ALA A 1 155 ? 3.795 3.721 3.919 1.00 98.31 155 ALA A O 1
ATOM 1152 N N . MET A 1 156 ? 5.299 5.349 4.217 1.00 97.00 156 MET A N 1
ATOM 1153 C CA . MET A 1 156 ? 4.476 6.409 3.614 1.00 97.00 156 MET A CA 1
ATOM 1154 C C . MET A 1 156 ? 3.956 6.029 2.213 1.00 97.00 156 MET A C 1
ATOM 1156 O O . MET A 1 156 ? 2.828 6.370 1.853 1.00 97.00 156 MET A O 1
ATOM 1160 N N . TYR A 1 157 ? 4.743 5.265 1.451 1.00 98.19 157 TYR A N 1
ATOM 1161 C CA . TYR A 1 157 ? 4.422 4.795 0.101 1.00 98.19 157 TYR A CA 1
ATOM 1162 C C . TYR A 1 157 ? 4.088 3.295 0.045 1.00 98.19 157 TYR A C 1
ATOM 1164 O O . TYR A 1 157 ? 4.016 2.720 -1.041 1.00 98.19 157 TYR A O 1
ATOM 1172 N N . GLY A 1 158 ? 3.851 2.659 1.196 1.00 98.50 158 GLY A N 1
ATOM 1173 C CA . GLY A 1 158 ? 3.378 1.278 1.277 1.00 98.50 158 GLY A CA 1
ATOM 1174 C C . GLY A 1 158 ? 4.372 0.238 0.757 1.00 98.50 158 GLY A C 1
ATOM 1175 O O . GLY A 1 158 ? 3.948 -0.755 0.169 1.00 98.50 158 GLY A O 1
ATOM 1176 N N . THR A 1 159 ? 5.675 0.474 0.918 1.00 98.56 159 THR A N 1
ATOM 1177 C CA . THR A 1 159 ? 6.727 -0.486 0.551 1.00 98.56 159 THR A CA 1
ATOM 1178 C C . THR A 1 159 ? 6.953 -1.547 1.638 1.00 98.56 159 THR A C 1
ATOM 1180 O O . THR A 1 159 ? 6.417 -1.457 2.744 1.00 98.56 159 THR A O 1
ATOM 1183 N N . GLY A 1 160 ? 7.749 -2.571 1.310 1.00 97.94 160 GLY A N 1
ATOM 1184 C CA . GLY A 1 160 ? 8.185 -3.610 2.252 1.00 97.94 160 GLY A CA 1
ATOM 1185 C C . GLY A 1 160 ? 7.198 -4.760 2.451 1.00 97.94 160 GLY A C 1
ATOM 1186 O O . GLY A 1 160 ? 7.260 -5.439 3.471 1.00 97.94 160 GLY A O 1
ATOM 1187 N N . TYR A 1 161 ? 6.255 -4.969 1.523 1.00 98.50 161 TYR A N 1
ATOM 1188 C CA . TYR A 1 161 ? 5.289 -6.060 1.649 1.00 98.50 161 TYR A CA 1
ATOM 1189 C C . TYR A 1 161 ? 5.967 -7.426 1.604 1.00 98.50 161 TYR A C 1
ATOM 1191 O O . TYR A 1 161 ? 6.807 -7.702 0.750 1.00 98.50 161 TYR A O 1
ATOM 1199 N N . CYS A 1 162 ? 5.522 -8.305 2.491 1.00 97.31 162 CYS A N 1
ATOM 1200 C CA . CYS A 1 162 ? 5.848 -9.717 2.496 1.00 97.31 162 CYS A CA 1
ATOM 1201 C C . CYS A 1 162 ? 4.641 -10.502 3.018 1.00 97.31 162 CYS A C 1
ATOM 1203 O O . CYS A 1 162 ? 3.847 -9.995 3.812 1.00 97.31 162 CYS A O 1
ATOM 1205 N N . ASP A 1 163 ? 4.498 -11.752 2.589 1.00 97.62 163 ASP A N 1
ATOM 1206 C CA . ASP A 1 163 ? 3.557 -12.689 3.194 1.00 97.62 163 ASP A CA 1
ATOM 1207 C C . ASP A 1 163 ? 4.062 -14.136 3.069 1.00 97.62 163 ASP A C 1
ATOM 1209 O O . ASP A 1 163 ? 5.114 -14.418 2.486 1.00 97.62 163 ASP A O 1
ATOM 1213 N N . ALA A 1 164 ? 3.304 -15.070 3.642 1.00 97.25 164 ALA A N 1
ATOM 1214 C CA . ALA A 1 164 ? 3.663 -16.483 3.690 1.00 97.25 164 ALA A CA 1
ATOM 1215 C C . ALA A 1 164 ? 3.633 -17.204 2.325 1.00 97.25 164 ALA A C 1
ATOM 1217 O O . ALA A 1 164 ? 3.992 -18.377 2.269 1.00 97.25 164 ALA A O 1
ATOM 1218 N N . GLN A 1 165 ? 3.176 -16.556 1.249 1.00 95.50 165 GLN A N 1
ATOM 1219 C CA . GLN A 1 165 ? 3.195 -17.109 -0.110 1.00 95.50 165 GLN A CA 1
ATOM 1220 C C . GLN A 1 165 ? 4.518 -16.846 -0.833 1.00 95.50 165 GLN A C 1
ATOM 1222 O O . GLN A 1 165 ? 4.737 -17.418 -1.898 1.00 95.50 165 GLN A O 1
ATOM 1227 N N . CYS A 1 166 ? 5.394 -16.007 -0.268 1.00 94.00 166 CYS A N 1
ATOM 1228 C CA . CYS A 1 166 ? 6.634 -15.570 -0.913 1.00 94.00 166 CYS A CA 1
ATOM 1229 C C . CYS A 1 166 ? 6.377 -15.017 -2.336 1.00 94.00 166 CYS A C 1
ATOM 1231 O O . CYS A 1 166 ? 6.915 -15.558 -3.308 1.00 94.00 166 CYS A O 1
ATOM 1233 N N . PRO A 1 167 ? 5.524 -13.980 -2.469 1.00 93.31 167 PRO A N 1
ATOM 1234 C CA . PRO A 1 167 ? 5.075 -13.461 -3.757 1.00 93.31 167 PRO A CA 1
ATOM 1235 C C . PRO A 1 167 ? 6.245 -12.985 -4.622 1.00 93.31 167 PRO A C 1
ATOM 1237 O O . PRO A 1 167 ? 7.088 -12.205 -4.181 1.00 93.31 167 PRO A O 1
ATOM 1240 N N . GLN A 1 168 ? 6.279 -13.446 -5.872 1.00 92.69 168 GLN A N 1
ATOM 1241 C CA . GLN A 1 168 ? 7.289 -13.058 -6.865 1.00 92.69 168 GLN A CA 1
ATOM 1242 C C . GLN A 1 168 ? 6.825 -11.907 -7.767 1.00 92.69 168 GLN A C 1
ATOM 1244 O O . GLN A 1 168 ? 7.587 -11.447 -8.613 1.00 92.69 168 GLN A O 1
ATOM 1249 N N . ASP A 1 169 ? 5.584 -11.453 -7.618 1.00 94.00 169 ASP A N 1
ATOM 1250 C CA . ASP A 1 169 ? 4.973 -10.381 -8.406 1.00 94.00 169 ASP A CA 1
ATOM 1251 C C . ASP A 1 169 ? 5.251 -8.979 -7.842 1.00 94.00 169 ASP A C 1
ATOM 1253 O O . ASP A 1 169 ? 4.897 -7.975 -8.465 1.00 94.00 169 ASP A O 1
ATOM 1257 N N . LEU A 1 170 ? 5.910 -8.882 -6.681 1.00 95.94 170 LEU A N 1
ATOM 1258 C CA . LEU A 1 170 ? 6.299 -7.606 -6.084 1.00 95.94 170 LEU A CA 1
ATOM 1259 C C . LEU A 1 170 ? 7.299 -6.869 -6.975 1.00 95.94 170 LEU A C 1
ATOM 1261 O O . LEU A 1 170 ? 8.295 -7.445 -7.396 1.00 95.94 170 LEU A O 1
ATOM 1265 N N . LYS A 1 171 ? 7.041 -5.589 -7.243 1.00 96.75 171 LYS A N 1
ATOM 1266 C CA . LYS A 1 171 ? 7.854 -4.704 -8.078 1.00 96.75 171 LYS A CA 1
ATOM 1267 C C . LYS A 1 171 ? 9.129 -4.270 -7.368 1.00 96.75 171 LYS A C 1
ATOM 1269 O O . LYS A 1 171 ? 10.157 -4.145 -8.017 1.00 96.75 171 LYS A O 1
ATOM 1274 N N . PHE A 1 172 ? 9.064 -4.035 -6.058 1.00 96.38 172 PHE A N 1
ATOM 1275 C CA . PHE A 1 172 ? 10.205 -3.598 -5.255 1.00 96.38 172 PHE A CA 1
ATOM 1276 C C . PHE A 1 172 ? 10.315 -4.431 -3.978 1.00 96.38 172 PHE A C 1
ATOM 1278 O O . PHE A 1 172 ? 9.324 -4.582 -3.264 1.00 96.38 172 PHE A O 1
ATOM 1285 N N . ILE A 1 173 ? 11.511 -4.943 -3.685 1.00 95.50 173 ILE A N 1
ATOM 1286 C CA . ILE A 1 173 ? 11.812 -5.785 -2.517 1.00 95.50 173 ILE A CA 1
ATOM 1287 C C . ILE A 1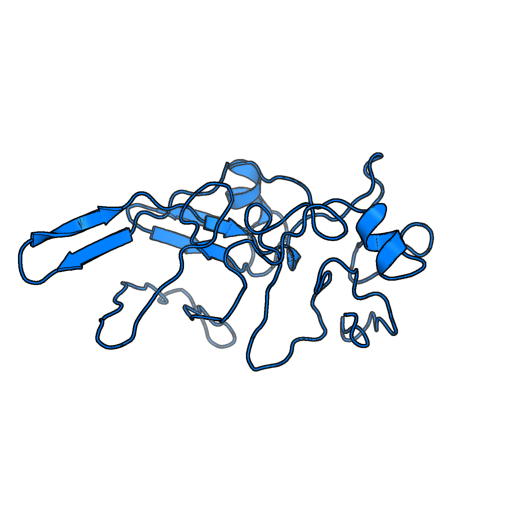 173 ? 13.168 -5.338 -1.958 1.00 95.50 173 ILE A C 1
ATOM 1289 O O . ILE A 1 173 ? 14.133 -5.214 -2.706 1.00 95.50 173 ILE A O 1
ATOM 1293 N N . GLY A 1 174 ? 13.258 -5.037 -0.658 1.00 90.38 174 GLY A N 1
ATOM 1294 C CA . GLY A 1 174 ? 14.534 -4.659 -0.025 1.00 90.38 174 GLY A CA 1
ATOM 1295 C C . GLY A 1 174 ? 15.187 -3.375 -0.570 1.00 90.38 174 GLY A C 1
ATOM 1296 O O . GLY A 1 174 ? 16.380 -3.151 -0.374 1.00 90.38 174 GLY A O 1
ATOM 1297 N N . GLY A 1 175 ? 14.422 -2.521 -1.259 1.00 94.62 175 GLY A N 1
ATOM 1298 C CA . GLY A 1 175 ? 14.940 -1.329 -1.941 1.00 94.62 175 GLY A CA 1
ATOM 1299 C C . GLY A 1 175 ? 15.536 -1.596 -3.323 1.00 94.62 175 GLY A C 1
ATOM 1300 O O . GLY A 1 175 ? 16.174 -0.716 -3.885 1.00 94.62 175 GLY A O 1
ATOM 1301 N N . GLU A 1 176 ? 15.325 -2.778 -3.889 1.00 95.75 176 GLU A N 1
ATOM 1302 C CA . GLU A 1 176 ? 15.686 -3.102 -5.265 1.00 95.75 176 GLU A CA 1
ATOM 1303 C C . GLU A 1 176 ? 14.431 -3.347 -6.103 1.00 95.75 176 GLU A C 1
ATOM 1305 O O . GLU A 1 176 ? 13.395 -3.764 -5.581 1.00 95.75 176 GLU A O 1
ATOM 1310 N N . ALA A 1 177 ? 14.505 -3.079 -7.407 1.00 96.56 177 ALA A N 1
ATOM 1311 C CA . ALA A 1 177 ? 13.432 -3.439 -8.324 1.00 96.56 177 ALA A CA 1
ATOM 1312 C C . ALA A 1 177 ? 13.544 -4.912 -8.740 1.00 96.56 177 ALA A C 1
ATOM 1314 O O . ALA A 1 177 ? 14.602 -5.377 -9.166 1.00 96.56 177 ALA A O 1
ATOM 1315 N N . ASN A 1 178 ? 12.435 -5.641 -8.706 1.00 95.75 178 ASN A N 1
ATOM 1316 C CA . ASN A 1 178 ? 12.365 -7.054 -9.069 1.00 95.75 178 ASN A CA 1
ATOM 1317 C C . ASN A 1 178 ? 12.311 -7.234 -10.598 1.00 95.75 178 ASN A C 1
ATOM 1319 O O . ASN A 1 178 ? 11.286 -7.586 -11.185 1.00 95.75 178 ASN A O 1
ATOM 1323 N N . VAL A 1 179 ? 13.425 -6.923 -11.257 1.00 95.25 179 VAL A N 1
ATOM 1324 C CA . VAL A 1 179 ? 13.554 -6.920 -12.726 1.00 95.25 179 VAL A CA 1
ATOM 1325 C C . VAL A 1 179 ? 14.212 -8.190 -13.263 1.00 95.25 179 VAL A C 1
ATOM 1327 O O . VAL A 1 179 ? 14.044 -8.535 -14.435 1.00 95.25 179 VAL A O 1
ATOM 1330 N N . LEU A 1 180 ? 14.966 -8.906 -12.422 1.00 92.81 180 LEU A N 1
ATOM 1331 C CA . LEU A 1 180 ? 15.676 -10.116 -12.831 1.00 92.81 180 LEU A CA 1
ATOM 1332 C C . LEU A 1 180 ? 14.671 -11.199 -13.210 1.00 92.81 180 LEU A C 1
ATOM 1334 O O . LEU A 1 180 ? 13.749 -11.484 -12.457 1.00 92.81 180 LEU A O 1
ATOM 1338 N N . HIS A 1 181 ? 14.851 -11.803 -14.386 1.00 92.00 181 HIS A N 1
ATOM 1339 C CA . HIS A 1 181 ? 13.978 -12.860 -14.913 1.00 92.00 181 HIS A CA 1
ATOM 1340 C C . HIS A 1 181 ? 12.478 -12.512 -14.921 1.00 92.00 181 HIS A C 1
ATOM 1342 O O . HIS A 1 181 ? 11.645 -13.417 -14.866 1.00 92.00 181 HIS A O 1
ATOM 1348 N N . TRP A 1 182 ? 12.133 -11.223 -15.019 1.00 94.50 182 TRP A N 1
ATOM 1349 C CA . TRP A 1 182 ? 10.743 -10.784 -15.060 1.00 94.50 182 TRP A CA 1
ATOM 1350 C C . TRP A 1 182 ? 9.994 -11.395 -16.250 1.00 94.50 182 TRP A C 1
ATOM 1352 O O . TRP A 1 182 ? 10.300 -11.141 -17.417 1.00 94.50 182 TRP A O 1
ATOM 1362 N N . ASN A 1 183 ? 8.989 -12.207 -15.943 1.00 92.94 183 ASN A N 1
ATOM 1363 C CA . ASN A 1 183 ? 8.109 -12.845 -16.901 1.00 92.94 183 ASN A CA 1
ATOM 1364 C C . ASN A 1 183 ? 6.825 -12.025 -17.031 1.00 92.94 183 ASN A C 1
ATOM 1366 O O . ASN A 1 183 ? 5.986 -12.015 -16.135 1.00 92.94 183 ASN A O 1
ATOM 1370 N N . THR A 1 184 ? 6.640 -11.387 -18.183 1.00 91.19 184 THR A N 1
ATOM 1371 C CA . THR A 1 184 ? 5.482 -10.526 -18.466 1.00 91.19 184 THR A CA 1
ATOM 1372 C C . THR A 1 184 ? 4.159 -11.287 -18.577 1.00 91.19 184 THR A C 1
ATOM 1374 O O . THR A 1 184 ? 3.101 -10.686 -18.441 1.00 91.19 184 THR A O 1
ATOM 1377 N N . THR A 1 185 ? 4.190 -12.604 -18.812 1.00 88.69 185 THR A N 1
ATOM 1378 C CA . THR A 1 185 ? 2.977 -13.432 -18.918 1.00 88.69 185 THR A CA 1
ATOM 1379 C C . THR A 1 185 ? 2.439 -13.820 -17.547 1.00 88.69 185 THR A C 1
ATOM 1381 O O . THR A 1 185 ? 1.232 -13.778 -17.331 1.00 88.69 185 THR A O 1
ATOM 1384 N N . SER A 1 186 ? 3.320 -14.205 -16.620 1.00 86.94 186 SER A N 1
ATOM 1385 C CA . SER A 1 186 ? 2.927 -14.535 -15.244 1.00 86.94 186 SER A CA 1
ATOM 1386 C C . SER A 1 186 ? 3.000 -13.343 -14.290 1.00 86.94 186 SER A C 1
ATOM 1388 O O . SER A 1 186 ? 2.555 -13.472 -13.159 1.00 86.94 186 SER A O 1
ATOM 1390 N N . ALA A 1 187 ? 3.574 -12.216 -14.726 1.00 87.81 187 ALA A N 1
ATOM 1391 C CA . ALA A 1 187 ? 3.914 -11.060 -13.896 1.00 87.81 187 ALA A CA 1
ATOM 1392 C C . ALA A 1 187 ? 4.763 -11.433 -12.666 1.00 87.81 187 ALA A C 1
ATOM 1394 O O . ALA A 1 187 ? 4.534 -10.926 -11.575 1.00 87.81 187 ALA A O 1
ATOM 1395 N N . HIS A 1 188 ? 5.726 -12.346 -12.837 1.00 87.50 188 HIS A N 1
ATOM 1396 C CA . HIS A 1 188 ? 6.633 -12.783 -11.769 1.00 87.50 188 HIS A CA 1
ATOM 1397 C C . HIS A 1 188 ? 8.076 -12.413 -12.105 1.00 87.50 188 HIS A C 1
ATOM 1399 O O . HIS A 1 188 ? 8.511 -12.623 -13.237 1.00 87.50 188 HIS A O 1
ATOM 1405 N N . GLY A 1 189 ? 8.827 -11.932 -11.119 1.00 83.88 189 GLY A N 1
ATOM 1406 C CA . GLY A 1 189 ? 10.282 -11.811 -11.164 1.00 83.88 189 GLY A CA 1
ATOM 1407 C C . GLY A 1 189 ? 11.003 -13.039 -10.606 1.00 83.88 189 GLY A C 1
ATOM 1408 O O . GLY A 1 189 ? 10.395 -13.986 -10.113 1.00 83.88 189 GLY A O 1
ATOM 1409 N N . GLY A 1 190 ? 12.327 -13.027 -10.703 1.00 68.31 190 GLY A N 1
ATOM 1410 C CA . GLY A 1 190 ? 13.218 -14.131 -10.353 1.00 68.31 190 GLY A CA 1
ATOM 1411 C C . GLY A 1 190 ? 13.834 -14.045 -8.963 1.00 68.31 190 GLY A C 1
ATOM 1412 O O . GLY A 1 190 ? 14.814 -14.750 -8.744 1.00 68.31 190 GLY A O 1
ATOM 1413 N N . TYR A 1 191 ? 13.273 -13.222 -8.069 1.00 66.00 191 TYR A N 1
ATOM 1414 C CA . TYR A 1 191 ? 13.849 -12.752 -6.800 1.00 66.00 191 TYR A CA 1
ATOM 1415 C C . TYR A 1 191 ? 14.900 -11.638 -6.977 1.00 66.00 191 TYR A C 1
ATOM 1417 O O . TYR A 1 191 ? 15.737 -11.676 -7.879 1.00 66.00 191 TYR A O 1
ATOM 1425 N N . GLY A 1 192 ? 14.841 -10.645 -6.093 1.00 49.44 192 GLY A N 1
ATOM 1426 C CA . GLY A 1 192 ? 15.778 -9.526 -5.979 1.00 49.44 192 GLY A CA 1
ATOM 1427 C C . GLY A 1 192 ? 15.176 -8.521 -4.999 1.00 49.44 192 GLY A C 1
ATOM 1428 O O . GLY A 1 192 ? 14.224 -7.844 -5.377 1.00 49.44 192 GLY A O 1
ATOM 1429 N N . ALA A 1 193 ? 15.568 -8.451 -3.725 1.00 44.44 193 ALA A N 1
ATOM 1430 C CA . ALA A 1 193 ? 16.770 -8.951 -3.036 1.00 44.44 193 ALA A CA 1
ATOM 1431 C C . ALA A 1 193 ? 16.603 -10.271 -2.253 1.00 44.44 193 ALA A C 1
ATOM 1433 O O . ALA A 1 193 ? 15.456 -10.605 -1.875 1.00 44.44 193 ALA A O 1
#

Mean predicted aligned error: 3.47 Å